Protein AF-A0A1Q3VA95-F1 (afdb_monomer)

Foldseek 3Di:
DDDPPDDDPVRVVVVVVVVCQDDPHPPNDPVSNVVVVVVVCCCVPVVVVVVVVVVVVVVVVVVVVVVVVVVLVVCLVPDALVNLLPDQQPPVQDPDPPHADPVLVVVLSVLLNVLSVQLVVCDQAHDLVSNLVSLLVSQVVVQVSCVVSPNSCDDVNVVSSLSSSCSSCSNNVNNVCSVVSVVRHPD

Radius of gyration: 22.54 Å; Cα contacts (8 Å, |Δi|>4): 112; chains: 1; bounding box: 70×35×50 Å

Structure (mmCIF, N/CA/C/O backbone):
data_AF-A0A1Q3VA95-F1
#
_entry.id   AF-A0A1Q3VA95-F1
#
loop_
_atom_site.group_PDB
_atom_site.id
_atom_site.type_symbol
_atom_site.label_atom_id
_atom_site.label_alt_id
_atom_site.label_comp_id
_atom_site.label_asym_id
_atom_site.label_entity_id
_atom_site.label_seq_id
_atom_site.pdbx_PDB_ins_code
_atom_site.Cartn_x
_atom_site.Cartn_y
_atom_site.Cartn_z
_atom_site.occupancy
_atom_site.B_iso_or_equiv
_atom_site.auth_seq_id
_atom_site.auth_comp_id
_atom_site.auth_asym_id
_atom_site.auth_atom_id
_atom_site.pdbx_PDB_model_num
ATOM 1 N N . MET A 1 1 ? 53.873 -7.336 -3.903 1.00 36.41 1 MET A N 1
ATOM 2 C CA . MET A 1 1 ? 52.718 -8.252 -3.976 1.00 36.41 1 MET A CA 1
ATOM 3 C C . MET A 1 1 ? 51.486 -7.363 -3.889 1.00 36.41 1 MET A C 1
ATOM 5 O O . MET A 1 1 ? 51.193 -6.871 -2.811 1.00 36.41 1 MET A O 1
ATOM 9 N N . ILE A 1 2 ? 50.915 -6.982 -5.035 1.00 41.00 2 ILE A N 1
ATOM 10 C CA . ILE A 1 2 ? 49.778 -6.051 -5.094 1.00 41.00 2 ILE A CA 1
ATOM 11 C C . ILE A 1 2 ? 48.540 -6.874 -4.740 1.00 41.00 2 ILE A C 1
ATOM 13 O O . ILE A 1 2 ? 48.227 -7.827 -5.450 1.00 41.00 2 ILE A O 1
ATOM 17 N N . GLY A 1 3 ? 47.918 -6.574 -3.599 1.00 41.50 3 GLY A N 1
ATOM 18 C CA . GLY A 1 3 ? 46.671 -7.208 -3.188 1.00 41.50 3 GLY A CA 1
ATOM 19 C C . GLY A 1 3 ? 45.583 -6.836 -4.184 1.00 41.50 3 GLY A C 1
ATOM 20 O O . GLY A 1 3 ? 45.271 -5.660 -4.340 1.00 41.50 3 GLY A O 1
ATOM 21 N N . VAL A 1 4 ? 45.065 -7.829 -4.899 1.00 47.84 4 VAL A N 1
ATOM 22 C CA . VAL A 1 4 ? 43.852 -7.667 -5.696 1.00 47.84 4 VAL A CA 1
ATOM 23 C C . VAL A 1 4 ? 42.712 -7.616 -4.688 1.00 47.84 4 VAL A C 1
ATOM 25 O O . VAL A 1 4 ? 42.423 -8.626 -4.045 1.00 47.84 4 VAL A O 1
ATOM 28 N N . ASP A 1 5 ? 42.150 -6.426 -4.491 1.00 55.00 5 ASP A N 1
ATOM 29 C CA . ASP A 1 5 ? 40.974 -6.228 -3.649 1.00 55.00 5 ASP A CA 1
ATOM 30 C C . ASP A 1 5 ? 39.859 -7.126 -4.195 1.00 55.00 5 ASP A C 1
ATOM 32 O O . ASP A 1 5 ? 39.536 -7.073 -5.386 1.00 55.00 5 ASP A O 1
ATOM 36 N N . GLN A 1 6 ? 39.351 -8.042 -3.370 1.00 54.31 6 GLN A N 1
ATOM 37 C CA . GLN A 1 6 ? 38.288 -8.929 -3.824 1.00 54.31 6 GLN A CA 1
ATOM 38 C C . GLN A 1 6 ? 36.976 -8.142 -3.864 1.00 54.31 6 GLN A C 1
ATOM 40 O O . GLN A 1 6 ? 36.628 -7.520 -2.859 1.00 54.31 6 GLN A O 1
ATOM 45 N N . PRO A 1 7 ? 36.238 -8.180 -4.988 1.00 59.84 7 PRO A N 1
ATOM 46 C CA . PRO A 1 7 ? 34.978 -7.467 -5.104 1.00 59.84 7 PRO A CA 1
ATOM 47 C C . PRO A 1 7 ? 33.998 -7.964 -4.045 1.00 59.84 7 PRO A C 1
ATOM 49 O O . PRO A 1 7 ? 33.870 -9.164 -3.775 1.00 59.84 7 PRO A O 1
ATOM 52 N N . SER A 1 8 ? 33.303 -7.017 -3.431 1.00 71.81 8 SER A N 1
ATOM 53 C CA . SER A 1 8 ? 32.275 -7.280 -2.441 1.00 71.81 8 SER A CA 1
ATOM 54 C C . SER A 1 8 ? 31.127 -8.089 -3.048 1.00 71.81 8 SER A C 1
ATOM 56 O O . SER A 1 8 ? 30.862 -8.087 -4.252 1.00 71.81 8 SER A O 1
ATOM 58 N N . ARG A 1 9 ? 30.369 -8.767 -2.186 1.00 55.44 9 ARG A N 1
ATOM 59 C CA . ARG A 1 9 ? 29.199 -9.552 -2.602 1.00 55.44 9 ARG A CA 1
ATOM 60 C C . ARG A 1 9 ? 28.138 -8.704 -3.323 1.00 55.44 9 ARG A C 1
ATOM 62 O O . ARG A 1 9 ? 27.406 -9.233 -4.152 1.00 55.44 9 ARG A O 1
ATOM 69 N N . HIS A 1 10 ? 28.075 -7.407 -3.021 1.00 51.88 10 HIS A N 1
ATOM 70 C CA . HIS A 1 10 ? 27.207 -6.452 -3.708 1.00 51.88 10 HIS A CA 1
ATOM 71 C C . HIS A 1 10 ? 27.705 -6.159 -5.129 1.00 51.88 10 HIS A C 1
ATOM 73 O O . HIS A 1 10 ? 26.924 -6.234 -6.071 1.00 51.88 10 HIS A O 1
ATOM 79 N N . GLU A 1 11 ? 29.006 -5.912 -5.298 1.00 54.91 11 GLU A N 1
ATOM 80 C CA . GLU A 1 11 ? 29.623 -5.683 -6.613 1.00 54.91 11 GLU A CA 1
ATOM 81 C C . GLU A 1 11 ? 29.522 -6.916 -7.517 1.00 54.91 11 GLU A C 1
ATOM 83 O O . GLU A 1 11 ? 29.260 -6.783 -8.708 1.00 54.91 11 GLU A O 1
ATOM 88 N N . LEU A 1 12 ? 29.645 -8.123 -6.956 1.00 59.06 12 LEU A N 1
ATOM 89 C CA . LEU A 1 12 ? 29.415 -9.367 -7.695 1.00 59.06 12 LEU A CA 1
ATOM 90 C C . LEU A 1 12 ? 27.951 -9.520 -8.135 1.00 59.06 12 LEU A C 1
ATOM 92 O O . LEU A 1 12 ? 27.701 -9.910 -9.271 1.00 59.06 12 LEU A O 1
ATOM 96 N N . MET A 1 13 ? 26.988 -9.171 -7.275 1.00 58.91 13 MET A N 1
ATOM 97 C CA . MET A 1 13 ? 25.559 -9.219 -7.612 1.00 58.91 13 MET A CA 1
ATOM 98 C C . MET A 1 13 ? 25.189 -8.190 -8.691 1.00 58.91 13 MET A C 1
ATOM 100 O O . MET A 1 13 ? 24.407 -8.489 -9.593 1.00 58.91 13 MET A O 1
ATOM 104 N N . GLU A 1 14 ? 25.737 -6.975 -8.620 1.00 51.34 14 GLU A N 1
ATOM 105 C CA . GLU A 1 14 ? 25.535 -5.957 -9.656 1.00 51.34 14 GLU A CA 1
ATOM 106 C C . GLU A 1 14 ? 26.215 -6.338 -10.972 1.00 51.34 14 GLU A C 1
ATOM 108 O O . GLU A 1 14 ? 25.618 -6.173 -12.035 1.00 51.34 14 GLU A O 1
ATOM 113 N N . ALA A 1 15 ? 27.415 -6.921 -10.918 1.00 56.28 15 ALA A N 1
ATOM 114 C CA . ALA A 1 15 ? 28.089 -7.450 -12.097 1.00 56.28 15 ALA A CA 1
ATOM 115 C C . ALA A 1 15 ? 27.283 -8.578 -12.757 1.00 56.28 15 ALA A C 1
ATOM 117 O O . ALA A 1 15 ? 27.173 -8.601 -13.979 1.00 56.28 15 ALA A O 1
ATOM 118 N N . GLU A 1 16 ? 26.674 -9.473 -11.974 1.00 53.03 16 GLU A N 1
ATOM 119 C CA . GLU A 1 16 ? 25.834 -10.568 -12.474 1.00 53.03 16 GLU A CA 1
ATOM 120 C C . GLU A 1 16 ? 24.538 -10.049 -13.125 1.00 53.03 16 GLU A C 1
ATOM 122 O O . GLU A 1 16 ? 24.162 -10.501 -14.210 1.00 53.03 16 GLU A O 1
ATOM 127 N N . LYS A 1 17 ? 23.909 -9.019 -12.541 1.00 56.62 17 LYS A N 1
ATOM 128 C CA . LYS A 1 17 ? 22.776 -8.307 -13.159 1.00 56.62 17 LYS A CA 1
ATOM 129 C C . LYS A 1 17 ? 23.176 -7.610 -14.460 1.00 56.62 17 LYS A C 1
ATOM 131 O O . LYS A 1 17 ? 22.469 -7.730 -15.456 1.00 56.62 17 LYS A O 1
ATOM 136 N N . ASN A 1 18 ? 24.322 -6.934 -14.482 1.00 57.03 18 ASN A N 1
ATOM 137 C CA . ASN A 1 18 ? 24.837 -6.285 -15.688 1.00 57.03 18 ASN A CA 1
ATOM 138 C C . ASN A 1 18 ? 25.179 -7.316 -16.778 1.00 57.03 18 ASN A C 1
ATOM 140 O O . ASN A 1 18 ? 24.883 -7.091 -17.951 1.00 57.03 18 ASN A O 1
ATOM 144 N N . PHE A 1 19 ? 25.706 -8.486 -16.400 1.00 56.53 19 PHE A N 1
ATOM 145 C CA . PHE A 1 19 ? 25.999 -9.587 -17.323 1.00 56.53 19 PHE A CA 1
ATOM 146 C C . PHE A 1 19 ? 24.742 -10.213 -17.935 1.00 56.53 19 PHE A C 1
ATOM 148 O O . PHE A 1 19 ? 24.749 -10.561 -19.116 1.00 56.53 19 PHE A O 1
ATOM 155 N N . ALA A 1 20 ? 23.641 -10.310 -17.181 1.00 52.12 20 ALA A N 1
ATOM 156 C CA . ALA A 1 20 ? 22.360 -10.795 -17.703 1.00 52.12 20 ALA A CA 1
ATOM 157 C C . ALA A 1 20 ? 21.817 -9.924 -18.858 1.00 52.12 20 ALA A C 1
ATOM 159 O O . ALA A 1 20 ? 21.061 -10.414 -19.707 1.00 52.12 20 ALA A O 1
ATOM 160 N N . HIS A 1 21 ? 22.257 -8.664 -18.935 1.00 51.69 21 HIS A N 1
ATOM 161 C CA . HIS A 1 21 ? 21.908 -7.691 -19.972 1.00 51.69 21 HIS A CA 1
ATOM 162 C C . HIS A 1 21 ? 23.062 -7.369 -20.940 1.00 51.69 21 HIS A C 1
ATOM 164 O O . HIS A 1 21 ? 22.905 -6.512 -21.812 1.00 51.69 21 HIS A O 1
ATOM 170 N N . ALA A 1 22 ? 24.200 -8.061 -20.824 1.00 51.88 22 ALA A N 1
ATOM 171 C CA . ALA A 1 22 ? 25.367 -7.840 -21.668 1.00 51.88 22 ALA A CA 1
ATOM 172 C C . ALA A 1 22 ? 25.161 -8.342 -23.107 1.00 51.88 22 ALA A C 1
ATOM 174 O O . ALA A 1 22 ? 24.343 -9.223 -23.398 1.00 51.88 22 ALA A O 1
ATOM 175 N N . VAL A 1 23 ? 25.957 -7.785 -24.021 1.00 42.50 23 VAL A N 1
ATOM 176 C CA . VAL A 1 23 ? 25.989 -8.166 -25.437 1.00 42.50 23 VAL A CA 1
ATOM 177 C C . VAL A 1 23 ? 26.285 -9.665 -25.565 1.00 42.50 23 VAL A C 1
ATOM 179 O O . VAL A 1 23 ? 27.342 -10.131 -25.150 1.00 42.50 23 VAL A O 1
ATOM 182 N N . GLY A 1 24 ? 25.345 -10.426 -26.135 1.00 46.78 24 GLY A N 1
ATOM 183 C CA . GLY A 1 24 ? 25.463 -11.881 -26.314 1.00 46.78 24 GLY A CA 1
ATOM 184 C C . GLY A 1 24 ? 24.729 -12.745 -25.277 1.00 46.78 24 GLY A C 1
ATOM 185 O O . GLY A 1 24 ? 24.721 -13.968 -25.416 1.00 46.78 24 GLY A O 1
ATOM 186 N N . SER A 1 25 ? 24.066 -12.151 -24.277 1.00 47.81 25 SER A N 1
ATOM 187 C CA . SER A 1 25 ? 23.136 -12.871 -23.392 1.00 47.81 25 SER A CA 1
ATOM 188 C C . SER A 1 25 ? 21.864 -13.298 -24.144 1.00 47.81 25 SER A C 1
ATOM 190 O O . SER A 1 25 ? 21.308 -12.541 -24.940 1.00 47.81 25 SER A O 1
ATOM 192 N N . ARG A 1 26 ? 21.356 -14.507 -23.854 1.00 44.75 26 ARG A N 1
ATOM 193 C CA . ARG A 1 26 ? 20.114 -15.059 -24.441 1.00 44.75 26 ARG A CA 1
ATOM 194 C C . ARG A 1 26 ? 18.852 -14.246 -24.107 1.00 44.75 26 ARG A C 1
ATOM 196 O O . ARG A 1 26 ? 17.830 -14.458 -24.750 1.00 44.75 26 ARG A O 1
ATOM 203 N N . THR A 1 27 ? 18.918 -13.333 -23.136 1.00 48.50 27 THR A N 1
ATOM 204 C CA . THR A 1 27 ? 17.807 -12.463 -22.705 1.00 48.50 27 THR A CA 1
ATOM 205 C C . THR A 1 27 ? 18.046 -10.978 -22.988 1.00 48.50 27 THR A C 1
ATOM 207 O O . THR A 1 27 ? 17.213 -10.143 -22.633 1.00 48.50 27 THR A O 1
ATOM 210 N N . ALA A 1 28 ? 19.162 -10.614 -23.626 1.00 49.75 28 ALA A N 1
ATOM 211 C CA . ALA A 1 28 ? 19.452 -9.226 -23.952 1.00 49.75 28 ALA A CA 1
ATOM 212 C C . ALA A 1 28 ? 18.605 -8.772 -25.153 1.00 49.75 28 ALA A C 1
ATOM 214 O O . ALA A 1 28 ? 18.897 -9.078 -26.308 1.00 49.75 28 ALA A O 1
ATOM 215 N N . SER A 1 29 ? 17.531 -8.029 -24.883 1.00 53.34 29 SER A N 1
ATOM 216 C CA . SER A 1 29 ? 16.816 -7.295 -25.931 1.00 53.34 29 SER A CA 1
ATOM 217 C C . SER A 1 29 ? 17.744 -6.225 -26.524 1.00 53.34 29 SER A C 1
ATOM 219 O O . SER A 1 29 ? 18.506 -5.576 -25.802 1.00 53.34 29 SER A O 1
ATOM 221 N N . THR A 1 30 ? 17.674 -6.012 -27.842 1.00 53.88 30 THR A N 1
ATOM 222 C CA . THR A 1 30 ? 18.479 -5.014 -28.578 1.00 53.88 30 THR A CA 1
ATOM 223 C C . THR A 1 30 ? 18.390 -3.609 -27.977 1.00 53.88 30 THR A C 1
ATOM 225 O O . THR A 1 30 ? 19.338 -2.833 -28.077 1.00 53.88 30 THR A O 1
ATOM 228 N N . ARG A 1 31 ? 17.285 -3.298 -27.289 1.00 48.47 31 ARG A N 1
ATOM 229 C CA . ARG A 1 31 ? 17.082 -2.042 -26.558 1.00 48.47 31 ARG A CA 1
ATOM 230 C C . ARG A 1 31 ? 18.051 -1.871 -25.381 1.00 48.47 31 ARG A C 1
ATOM 232 O O . ARG A 1 31 ? 18.531 -0.766 -25.165 1.00 48.47 31 ARG A O 1
ATOM 239 N N . PHE A 1 32 ? 18.349 -2.938 -24.640 1.00 53.25 32 PHE A N 1
ATOM 240 C CA . PHE A 1 32 ? 19.235 -2.890 -23.467 1.00 53.25 32 PHE A CA 1
ATOM 241 C C . PHE A 1 32 ? 20.717 -2.914 -23.852 1.00 53.25 32 PHE A C 1
ATOM 243 O O . PHE A 1 32 ? 21.517 -2.219 -23.232 1.00 53.25 32 PHE A O 1
ATOM 250 N N . ILE A 1 33 ? 21.061 -3.631 -24.927 1.00 58.28 33 ILE A N 1
ATOM 251 C CA . ILE A 1 33 ? 22.410 -3.627 -25.516 1.00 58.28 33 ILE A CA 1
ATOM 252 C C . ILE A 1 33 ? 22.821 -2.210 -25.932 1.00 58.28 33 ILE A C 1
ATOM 254 O O . ILE A 1 33 ? 23.953 -1.797 -25.694 1.00 58.28 33 ILE A O 1
ATOM 258 N N . ASN A 1 34 ? 21.885 -1.453 -26.511 1.00 62.84 34 ASN A N 1
ATOM 259 C CA . ASN A 1 34 ? 22.133 -0.077 -26.929 1.00 62.84 34 ASN A CA 1
ATOM 260 C C . ASN A 1 34 ? 22.408 0.844 -25.725 1.00 62.84 34 ASN A C 1
ATOM 262 O O . ASN A 1 34 ? 23.386 1.579 -25.731 1.00 62.84 34 ASN A O 1
ATOM 266 N N . TYR A 1 35 ? 21.626 0.720 -24.646 1.00 63.72 35 TYR A N 1
ATOM 267 C CA . TYR A 1 35 ? 21.818 1.515 -23.426 1.00 63.72 35 TYR A CA 1
ATOM 268 C C . TYR A 1 35 ? 23.163 1.265 -22.731 1.00 63.72 35 TYR A C 1
ATOM 270 O O . TYR A 1 35 ? 23.794 2.213 -22.269 1.00 63.72 35 TYR A O 1
ATOM 278 N N . ALA A 1 36 ? 23.606 0.008 -22.645 1.00 70.06 36 ALA A N 1
ATOM 279 C CA . ALA A 1 36 ? 24.890 -0.325 -22.028 1.00 70.06 36 ALA A CA 1
ATOM 280 C C . ALA A 1 36 ? 26.071 0.187 -22.870 1.00 70.06 36 ALA A C 1
ATOM 282 O O . ALA A 1 36 ? 26.975 0.822 -22.334 1.00 70.06 36 ALA A O 1
ATOM 283 N N . ALA A 1 37 ? 26.025 -0.015 -24.192 1.00 73.38 37 ALA A N 1
ATOM 284 C CA . ALA A 1 37 ? 27.056 0.469 -25.110 1.00 73.38 37 ALA A CA 1
ATOM 285 C C . ALA A 1 37 ? 27.123 2.006 -25.157 1.00 73.38 37 ALA A C 1
ATOM 287 O O . ALA A 1 37 ? 28.212 2.581 -25.166 1.00 73.38 37 ALA A O 1
ATOM 288 N N . GLU A 1 38 ? 25.971 2.682 -25.144 1.00 74.44 38 GLU A N 1
ATOM 289 C CA . GLU A 1 38 ? 25.897 4.139 -25.029 1.00 74.44 38 GLU A CA 1
ATOM 290 C C . GLU A 1 38 ? 26.465 4.610 -23.684 1.00 74.44 38 GLU A C 1
ATOM 292 O O . GLU A 1 38 ? 27.273 5.535 -23.656 1.00 74.44 38 GLU A O 1
ATOM 297 N N . GLY A 1 39 ? 26.117 3.945 -22.579 1.00 78.31 39 GLY A N 1
ATOM 298 C CA . GLY A 1 39 ? 26.652 4.246 -21.251 1.00 78.31 39 GLY A CA 1
ATOM 299 C C . GLY A 1 39 ? 28.177 4.126 -21.179 1.00 78.31 39 GLY A C 1
ATOM 300 O O . GLY A 1 39 ? 28.837 5.044 -20.697 1.00 78.31 39 GLY A O 1
ATOM 301 N N . GLU A 1 40 ? 28.753 3.043 -21.708 1.00 81.06 40 GLU A N 1
ATOM 302 C CA . GLU A 1 40 ? 30.209 2.850 -21.779 1.00 81.06 40 GLU A CA 1
ATOM 303 C C . GLU A 1 40 ? 30.887 3.902 -22.662 1.00 81.06 40 GLU A C 1
ATOM 305 O O . GLU A 1 40 ? 31.920 4.465 -22.286 1.00 81.06 40 GLU A O 1
ATOM 310 N N . TRP 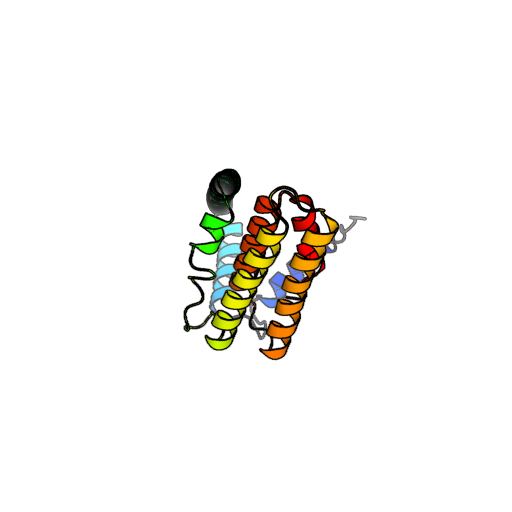A 1 41 ? 30.292 4.219 -23.816 1.00 87.56 41 TRP A N 1
ATOM 311 C CA . TRP A 1 41 ? 30.816 5.257 -24.698 1.00 87.56 41 TRP A CA 1
ATOM 312 C C . TRP A 1 41 ? 30.797 6.626 -24.015 1.00 87.56 41 TRP A C 1
ATOM 314 O O . TRP A 1 41 ? 31.812 7.326 -24.026 1.00 87.56 41 TRP A O 1
ATOM 324 N N . ARG A 1 42 ? 29.685 6.997 -23.370 1.00 82.75 42 ARG A N 1
ATOM 325 C CA . ARG A 1 42 ? 29.562 8.262 -22.635 1.00 82.75 42 ARG A CA 1
ATOM 326 C C . ARG A 1 42 ? 30.506 8.311 -21.441 1.00 82.75 42 ARG A C 1
ATOM 328 O O . ARG A 1 42 ? 31.119 9.343 -21.207 1.00 82.75 42 ARG A O 1
ATOM 335 N N . TRP A 1 43 ? 30.714 7.201 -20.741 1.00 84.19 43 TRP A N 1
ATOM 336 C CA . TRP A 1 43 ? 31.696 7.126 -19.660 1.00 84.19 43 TRP A CA 1
ATOM 337 C C . TRP A 1 43 ? 33.130 7.374 -20.144 1.00 84.19 43 TRP A C 1
ATOM 339 O O . TRP A 1 43 ? 33.907 8.041 -19.463 1.00 84.19 43 TRP A O 1
ATOM 349 N N . ALA A 1 44 ? 33.488 6.862 -21.323 1.00 86.25 44 ALA A N 1
ATOM 350 C CA . ALA A 1 44 ? 34.822 7.036 -21.891 1.00 86.25 44 ALA A CA 1
ATOM 351 C C . ALA A 1 44 ? 35.038 8.405 -22.565 1.00 86.25 44 ALA A C 1
ATOM 353 O O . ALA A 1 44 ? 36.168 8.891 -22.586 1.00 86.25 44 ALA A O 1
ATOM 354 N N . ASN A 1 45 ? 33.986 9.023 -23.117 1.00 85.06 45 ASN 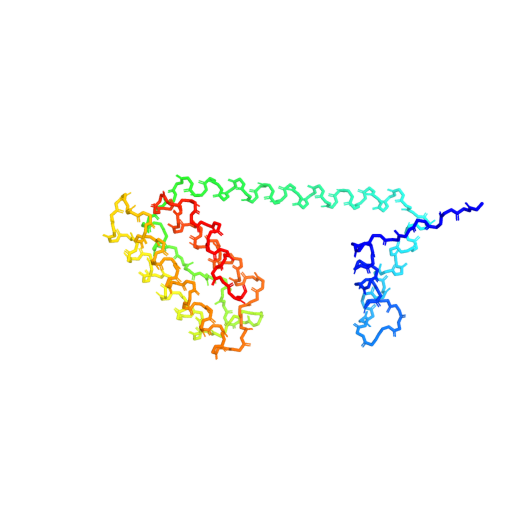A N 1
ATOM 355 C CA . ASN A 1 45 ? 34.110 10.192 -24.002 1.00 85.06 45 ASN A CA 1
ATOM 356 C C . ASN A 1 45 ? 33.444 11.471 -23.469 1.00 85.06 45 ASN A C 1
ATOM 358 O O . ASN A 1 45 ? 33.816 12.560 -23.896 1.00 85.06 45 ASN A O 1
ATOM 362 N N . ASP A 1 46 ? 32.479 11.360 -22.555 1.00 90.19 46 ASP A N 1
ATOM 363 C CA . ASP A 1 46 ? 31.637 12.471 -22.084 1.00 90.19 46 ASP A CA 1
ATOM 364 C C . ASP A 1 46 ? 31.243 12.315 -20.600 1.00 90.19 46 ASP A C 1
ATOM 366 O O . ASP A 1 46 ? 30.105 12.533 -20.175 1.00 90.19 46 ASP A O 1
ATOM 370 N N . ARG A 1 47 ? 32.208 11.866 -19.789 1.00 84.38 47 ARG A N 1
ATOM 371 C CA . ARG A 1 47 ? 31.966 11.438 -18.407 1.00 84.38 47 ARG A CA 1
ATOM 372 C C . ARG A 1 47 ? 31.306 12.515 -17.552 1.00 84.38 47 ARG A C 1
ATOM 374 O O . ARG A 1 47 ? 30.352 12.225 -16.841 1.00 84.38 47 ARG A O 1
ATOM 381 N N . THR A 1 48 ? 31.809 13.745 -17.616 1.00 89.06 48 THR A N 1
ATOM 382 C CA . THR A 1 48 ? 31.323 14.841 -16.769 1.00 89.06 48 THR A CA 1
ATOM 383 C C . THR A 1 48 ? 29.879 15.212 -17.098 1.00 89.06 48 THR A C 1
ATOM 385 O O . THR A 1 48 ? 29.075 15.356 -16.180 1.00 89.06 48 THR A O 1
ATOM 388 N N . ALA A 1 49 ? 29.514 15.311 -18.382 1.00 87.50 49 ALA A N 1
ATOM 389 C CA . ALA A 1 49 ? 28.133 15.614 -18.753 1.00 87.50 49 ALA A CA 1
ATOM 390 C C . ALA A 1 49 ? 27.191 14.452 -18.403 1.00 87.50 49 ALA A C 1
ATOM 392 O O . ALA A 1 49 ? 26.091 14.685 -17.906 1.00 87.50 49 ALA A O 1
ATOM 393 N N . PHE A 1 50 ? 27.639 13.203 -18.576 1.00 82.38 50 PHE A N 1
ATOM 394 C CA . PHE A 1 50 ? 26.876 12.025 -18.164 1.00 82.38 50 PHE A CA 1
ATOM 395 C C . PHE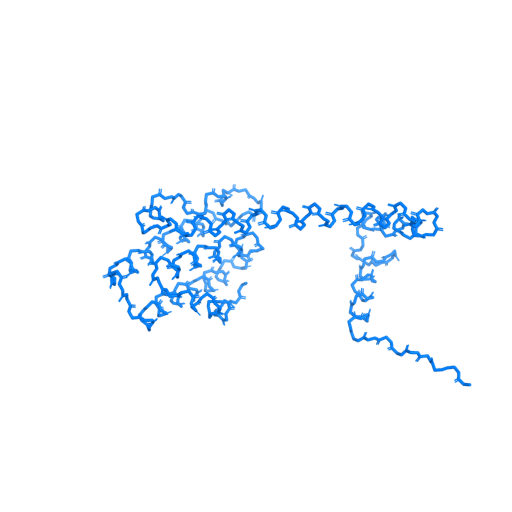 A 1 50 ? 26.636 11.978 -16.643 1.00 82.38 50 PHE A C 1
ATOM 397 O O . PHE A 1 50 ? 25.510 11.746 -16.200 1.00 82.38 50 PHE A O 1
ATOM 404 N N . GLU A 1 51 ? 27.661 12.249 -15.830 1.00 87.00 51 GLU A N 1
ATOM 405 C CA . GLU A 1 51 ? 27.545 12.324 -14.367 1.00 87.00 51 GLU A CA 1
ATOM 406 C C . GLU A 1 51 ? 26.597 13.456 -13.926 1.00 87.00 51 GLU A C 1
ATOM 408 O O . GLU A 1 51 ? 25.760 13.256 -13.040 1.00 87.00 51 GLU A O 1
ATOM 413 N N . ASP A 1 52 ? 26.677 14.625 -14.566 1.00 88.75 52 ASP A N 1
ATOM 414 C CA . ASP A 1 52 ? 25.805 15.767 -14.282 1.00 88.75 52 ASP A CA 1
ATOM 415 C C . ASP A 1 52 ? 24.339 15.493 -14.655 1.00 88.75 52 ASP A C 1
ATOM 417 O O . ASP A 1 52 ? 23.436 15.830 -13.884 1.00 88.75 52 ASP A O 1
ATOM 421 N N . GLU A 1 53 ? 24.080 14.844 -15.791 1.00 85.62 53 GLU A N 1
ATOM 422 C CA . GLU A 1 53 ? 22.735 14.415 -16.191 1.00 85.62 53 GLU A CA 1
ATOM 423 C C . GLU A 1 53 ? 22.143 13.393 -15.215 1.00 85.62 53 GLU A C 1
ATOM 425 O O . GLU A 1 53 ? 20.991 13.533 -14.794 1.00 85.62 53 GLU A O 1
ATOM 430 N N . MET A 1 54 ? 22.926 12.388 -14.812 1.00 85.31 54 MET A N 1
ATOM 431 C CA . MET A 1 54 ? 22.491 11.381 -13.842 1.00 85.31 54 MET A CA 1
ATOM 432 C C . MET A 1 54 ? 22.208 12.006 -12.473 1.00 85.31 54 MET A C 1
ATOM 434 O O . MET A 1 54 ? 21.208 11.661 -11.838 1.00 85.31 54 MET A O 1
ATOM 438 N N . ARG A 1 55 ? 23.030 12.974 -12.041 1.00 87.75 55 ARG A N 1
ATOM 439 C CA . ARG A 1 55 ? 22.785 13.754 -10.821 1.00 87.75 55 ARG A CA 1
ATOM 440 C C . ARG A 1 55 ? 21.475 14.535 -10.919 1.00 87.75 55 ARG A C 1
ATOM 442 O O . ARG A 1 55 ? 20.635 14.399 -10.036 1.00 87.75 55 ARG A O 1
ATOM 449 N N . GLN A 1 56 ? 21.259 15.281 -12.002 1.00 88.94 56 GLN A N 1
ATOM 450 C CA . GLN A 1 56 ? 20.021 16.044 -12.206 1.00 88.94 56 GLN A CA 1
ATOM 451 C C . GLN A 1 56 ? 18.782 15.145 -12.272 1.00 88.94 56 GLN A C 1
ATOM 453 O O . GLN A 1 56 ? 17.725 15.505 -11.752 1.00 88.94 56 GLN A O 1
ATOM 458 N N . LYS A 1 57 ? 18.885 13.979 -12.919 1.00 86.25 57 LYS A N 1
ATOM 459 C CA . LYS A 1 57 ? 17.802 12.993 -12.970 1.00 86.25 57 LYS A CA 1
ATOM 460 C C . LYS A 1 57 ? 17.461 12.495 -11.567 1.00 86.25 57 LYS A C 1
ATOM 462 O O . LYS A 1 57 ? 16.297 12.551 -11.181 1.00 86.25 57 LYS A O 1
ATOM 467 N N . LYS A 1 58 ? 18.474 12.103 -10.790 1.00 85.62 58 LYS A N 1
ATOM 468 C CA . LYS A 1 58 ? 18.301 11.653 -9.407 1.00 85.62 58 LYS A CA 1
ATOM 469 C C . LYS A 1 58 ? 17.701 12.743 -8.518 1.00 85.62 58 LYS A C 1
ATOM 471 O O . LYS A 1 58 ? 16.759 12.473 -7.788 1.00 85.62 58 LYS A O 1
ATOM 476 N N . GLU A 1 59 ? 18.178 13.983 -8.620 1.00 90.88 59 GLU A N 1
ATOM 477 C CA . GLU A 1 59 ? 17.629 15.125 -7.873 1.00 90.88 59 GLU A CA 1
ATOM 478 C C . GLU A 1 59 ? 16.151 15.376 -8.205 1.00 90.88 59 GLU A C 1
ATOM 480 O O . GLU A 1 59 ? 15.350 15.634 -7.305 1.00 90.88 59 GLU A O 1
ATOM 485 N N . LYS A 1 60 ? 15.764 15.264 -9.484 1.00 88.44 60 LYS A N 1
ATOM 486 C CA . LYS A 1 60 ? 14.360 15.367 -9.909 1.00 88.44 60 LYS A CA 1
ATOM 487 C C . LYS A 1 60 ? 13.513 14.225 -9.348 1.00 88.44 60 LYS A C 1
ATOM 489 O O . LYS A 1 60 ? 12.435 14.488 -8.823 1.00 88.44 60 LYS A O 1
ATOM 494 N N . GLU A 1 61 ? 13.986 12.984 -9.439 1.00 82.44 61 GLU A N 1
ATOM 495 C CA . GLU A 1 61 ? 13.296 11.805 -8.897 1.00 82.44 61 GLU A CA 1
ATOM 496 C C . GLU A 1 61 ? 13.133 11.902 -7.372 1.00 82.44 61 GLU A C 1
ATOM 498 O O . GLU A 1 61 ? 12.033 11.709 -6.851 1.00 82.44 61 GLU A O 1
ATOM 503 N N . ASP A 1 62 ? 14.188 12.303 -6.658 1.00 83.12 62 ASP A N 1
ATOM 504 C CA . ASP A 1 62 ? 14.168 12.514 -5.211 1.00 83.12 62 ASP A CA 1
ATOM 505 C C . ASP A 1 62 ? 13.204 13.645 -4.816 1.00 83.12 62 ASP A C 1
ATOM 507 O O . ASP A 1 62 ? 12.456 13.508 -3.843 1.00 83.12 62 ASP A O 1
ATOM 511 N N . ALA A 1 63 ? 13.166 14.744 -5.579 1.00 87.00 63 ALA A N 1
ATOM 512 C CA . ALA A 1 63 ? 12.226 15.841 -5.354 1.00 87.00 63 ALA A CA 1
ATOM 513 C C . ALA A 1 63 ? 10.768 15.410 -5.582 1.00 87.00 63 ALA A C 1
ATOM 515 O O . ALA A 1 63 ? 9.897 15.742 -4.774 1.00 87.00 63 ALA A O 1
ATOM 516 N N . VAL A 1 64 ? 10.497 14.638 -6.642 1.00 84.94 64 VAL A N 1
ATOM 517 C CA . VAL A 1 64 ? 9.166 14.073 -6.922 1.00 84.94 64 VAL A CA 1
ATOM 518 C C . VAL A 1 64 ? 8.735 13.132 -5.800 1.00 84.94 64 VAL A C 1
ATOM 520 O O . VAL A 1 64 ? 7.614 13.264 -5.300 1.00 84.94 64 VAL A O 1
ATOM 523 N N . ARG A 1 65 ? 9.626 12.237 -5.353 1.00 77.88 65 ARG A N 1
ATOM 524 C CA . ARG A 1 65 ? 9.361 11.319 -4.239 1.00 77.88 65 ARG A CA 1
ATOM 525 C C . ARG A 1 65 ? 9.057 12.082 -2.954 1.00 77.88 65 ARG A C 1
ATOM 527 O O . ARG A 1 65 ? 8.022 11.846 -2.339 1.00 77.88 65 ARG A O 1
ATOM 534 N N . LYS A 1 66 ? 9.889 13.058 -2.585 1.00 81.31 66 LYS A N 1
ATOM 535 C CA . LYS A 1 66 ? 9.676 13.868 -1.377 1.00 81.31 66 LYS A CA 1
ATOM 536 C C . LYS A 1 66 ? 8.353 14.640 -1.430 1.00 81.31 66 LYS A C 1
ATOM 538 O O . LYS A 1 66 ? 7.609 14.658 -0.452 1.00 81.31 66 LYS A O 1
ATOM 543 N N . ALA A 1 67 ? 8.014 15.226 -2.578 1.00 83.00 67 ALA A N 1
ATOM 544 C CA . ALA A 1 67 ? 6.733 15.905 -2.765 1.00 83.00 67 ALA A CA 1
ATOM 545 C C . ALA A 1 67 ? 5.537 14.934 -2.693 1.00 83.00 67 ALA A C 1
ATOM 547 O O . ALA A 1 67 ? 4.459 15.306 -2.225 1.00 83.00 67 ALA A O 1
ATOM 548 N N . ALA A 1 68 ? 5.690 13.689 -3.155 1.00 78.69 68 ALA A N 1
ATOM 549 C CA . ALA A 1 68 ? 4.680 12.646 -2.987 1.00 78.69 68 ALA A CA 1
ATOM 550 C C . ALA A 1 68 ? 4.504 12.265 -1.507 1.00 78.69 68 ALA A C 1
ATOM 552 O O . ALA A 1 68 ? 3.378 12.287 -1.014 1.00 78.69 68 ALA A O 1
ATOM 553 N N . GLU A 1 69 ? 5.598 12.036 -0.776 1.00 79.00 69 GLU A N 1
ATOM 554 C CA . GLU A 1 69 ? 5.573 11.741 0.663 1.00 79.00 69 GLU A CA 1
ATOM 555 C C . GLU A 1 69 ? 4.917 12.863 1.482 1.00 79.00 69 GLU A C 1
ATOM 557 O O . GLU A 1 69 ? 4.122 12.601 2.384 1.00 79.00 69 GLU A O 1
ATOM 562 N N . GLU A 1 70 ? 5.221 14.129 1.182 1.00 82.69 70 GLU A N 1
ATOM 563 C CA . GLU A 1 70 ? 4.621 15.279 1.867 1.00 82.69 70 GLU A CA 1
ATOM 564 C C . GLU A 1 70 ? 3.115 15.381 1.597 1.00 82.69 70 GLU A C 1
ATOM 566 O O . GLU A 1 70 ? 2.325 15.566 2.529 1.00 82.69 70 GLU A O 1
ATOM 571 N N . ARG A 1 71 ? 2.691 15.210 0.336 1.00 79.94 71 ARG A N 1
ATOM 572 C CA . ARG A 1 71 ? 1.264 15.152 -0.025 1.00 79.94 71 ARG A CA 1
ATOM 573 C C . ARG A 1 71 ? 0.554 14.017 0.706 1.00 79.94 71 ARG A C 1
ATOM 575 O O . ARG A 1 71 ? -0.539 14.226 1.230 1.00 79.94 71 ARG A O 1
ATOM 582 N N . TYR A 1 72 ? 1.196 12.861 0.799 1.00 81.94 72 TYR A N 1
ATOM 583 C CA . TYR A 1 72 ? 0.651 11.691 1.468 1.00 81.94 72 TYR A CA 1
ATOM 584 C C . TYR A 1 72 ? 0.530 11.886 2.987 1.00 81.94 72 TYR A C 1
ATOM 586 O O . TYR A 1 72 ? -0.541 11.681 3.554 1.00 81.94 72 TYR A O 1
ATOM 594 N N . LYS A 1 73 ? 1.555 12.434 3.655 1.00 84.88 73 LYS A N 1
ATOM 595 C CA . LYS A 1 73 ? 1.478 12.811 5.082 1.00 84.88 73 LYS A CA 1
ATOM 596 C C . LYS A 1 73 ? 0.357 13.816 5.352 1.00 84.88 73 LYS A C 1
ATOM 598 O O . 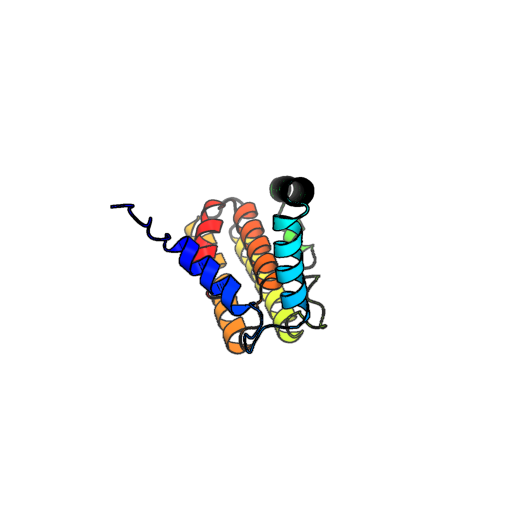LYS A 1 73 ? -0.377 13.682 6.335 1.00 84.88 73 LYS A O 1
ATOM 603 N N . ASN A 1 74 ? 0.201 14.806 4.472 1.00 86.19 74 ASN A N 1
ATOM 604 C CA . ASN A 1 74 ? -0.876 15.788 4.567 1.00 86.19 74 ASN A CA 1
ATOM 605 C C . ASN A 1 74 ? -2.256 15.136 4.412 1.00 86.19 74 ASN A C 1
ATOM 607 O O . ASN A 1 74 ? -3.164 15.466 5.180 1.00 86.19 74 ASN A O 1
ATOM 611 N N . ARG A 1 75 ? -2.408 14.193 3.475 1.00 88.50 75 ARG A N 1
ATOM 612 C CA . ARG A 1 75 ? -3.632 13.404 3.288 1.00 88.50 75 ARG A CA 1
ATOM 613 C C . ARG A 1 75 ? -3.959 12.596 4.540 1.00 88.50 75 ARG A C 1
ATOM 615 O O . ARG A 1 75 ? -5.028 12.800 5.111 1.00 88.50 75 ARG A O 1
ATOM 622 N N . LEU A 1 76 ? -3.013 11.792 5.029 1.00 86.88 76 LEU A N 1
ATOM 623 C CA . LEU A 1 76 ? -3.179 10.988 6.242 1.00 86.88 76 LEU A CA 1
ATOM 624 C C . LEU A 1 76 ? -3.649 11.843 7.426 1.00 86.88 76 LEU A C 1
ATOM 626 O O . LEU A 1 76 ? -4.583 11.467 8.127 1.00 86.88 76 LEU A O 1
ATOM 630 N N . SER A 1 77 ? -3.074 13.036 7.619 1.00 84.56 77 SER A N 1
ATOM 631 C CA . SER A 1 77 ? -3.421 13.916 8.747 1.00 84.56 77 SER A CA 1
ATOM 632 C C . SER A 1 77 ? -4.903 14.316 8.818 1.00 84.56 77 SER A C 1
ATOM 634 O O . SER A 1 77 ? -5.409 14.568 9.913 1.00 84.56 77 SER A O 1
ATOM 636 N N . LYS A 1 78 ? -5.595 14.355 7.673 1.00 87.75 78 LYS A N 1
ATOM 637 C CA . LYS A 1 78 ? -7.006 14.752 7.552 1.00 87.75 78 LYS A CA 1
ATOM 638 C C . LYS A 1 78 ? -7.942 13.567 7.328 1.00 87.75 78 LYS A C 1
ATOM 640 O O . LYS A 1 78 ? -9.150 13.780 7.309 1.00 87.75 78 LYS A O 1
ATOM 645 N N . LEU A 1 79 ? -7.391 12.366 7.152 1.00 91.50 79 LEU A N 1
ATOM 646 C CA . LEU A 1 79 ? -8.126 11.191 6.714 1.00 91.50 79 LEU A CA 1
ATOM 647 C C . LEU A 1 79 ? -9.079 10.678 7.801 1.00 91.50 79 LEU A C 1
ATOM 649 O O . LEU A 1 79 ? -8.738 10.600 8.986 1.00 91.50 79 LEU A O 1
ATOM 653 N N . THR A 1 80 ? -10.281 10.299 7.378 1.00 91.69 80 THR A N 1
ATOM 654 C CA . THR A 1 80 ? -11.348 9.754 8.227 1.00 91.69 80 THR A CA 1
ATOM 655 C C . THR A 1 80 ? -11.947 8.495 7.606 1.00 91.69 80 THR A C 1
ATOM 657 O O . THR A 1 80 ? -11.839 8.285 6.399 1.00 91.69 80 THR A O 1
ATOM 660 N N . TRP A 1 81 ? -12.645 7.683 8.410 1.00 91.12 81 TRP A N 1
ATOM 661 C CA . TRP A 1 81 ? -13.377 6.514 7.900 1.00 91.12 81 TRP A CA 1
ATOM 662 C C . TRP A 1 81 ? -14.397 6.888 6.823 1.00 91.12 81 TRP A C 1
ATOM 664 O O . TRP A 1 81 ? -14.526 6.183 5.831 1.00 91.12 81 TRP A O 1
ATOM 674 N N . GLN A 1 82 ? -15.086 8.021 6.989 1.00 90.06 82 GLN A N 1
ATOM 675 C CA . GLN A 1 82 ? -16.057 8.497 6.008 1.00 90.06 82 GLN A CA 1
ATOM 676 C C . GLN A 1 82 ? -15.396 8.809 4.660 1.00 90.06 82 GLN A C 1
ATOM 678 O O . GLN A 1 82 ? -15.951 8.453 3.627 1.00 90.06 82 GLN A O 1
ATOM 683 N N . GLN A 1 83 ? -14.212 9.431 4.669 1.00 91.00 83 GLN A N 1
ATOM 684 C CA . GLN A 1 83 ? -13.455 9.687 3.441 1.00 91.00 83 GLN A CA 1
ATOM 685 C C . GLN A 1 83 ? -13.000 8.380 2.785 1.00 91.00 83 GLN A C 1
ATOM 687 O O . GLN A 1 83 ? -13.310 8.173 1.616 1.00 91.00 83 GLN A O 1
ATOM 692 N N . LEU A 1 84 ? -12.383 7.469 3.550 1.00 90.19 84 LEU A N 1
ATOM 693 C CA . LEU A 1 84 ? -11.954 6.153 3.054 1.00 90.19 84 LEU A CA 1
ATOM 694 C C . LEU A 1 84 ? -13.090 5.351 2.408 1.00 90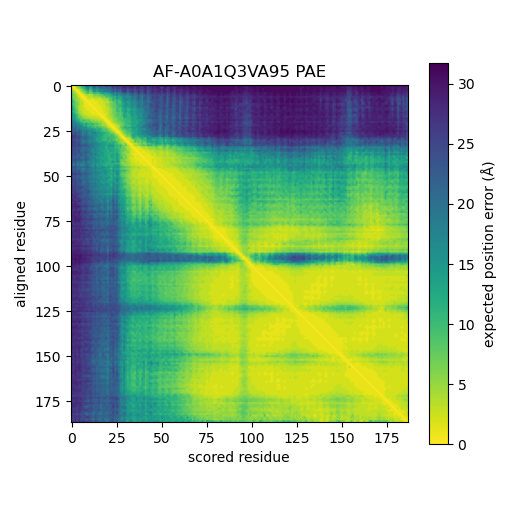.19 84 LEU A C 1
ATOM 696 O O . LEU A 1 84 ? -12.890 4.712 1.382 1.00 90.19 84 LEU A O 1
ATOM 700 N N . LEU A 1 85 ? -14.287 5.388 2.995 1.00 90.38 85 LEU A N 1
ATOM 701 C CA . LEU A 1 85 ? -15.458 4.681 2.468 1.00 90.38 85 LEU A CA 1
ATOM 702 C C . LEU A 1 85 ? -16.107 5.388 1.268 1.00 90.38 85 LEU A C 1
ATOM 704 O O . LEU A 1 85 ? -16.819 4.743 0.500 1.00 90.38 85 LEU A O 1
ATOM 708 N N . SER A 1 86 ? -15.898 6.699 1.116 1.00 90.81 86 SER A N 1
ATOM 709 C CA . SER A 1 86 ? -16.468 7.486 0.015 1.00 90.81 86 SER A CA 1
ATOM 710 C C . SER A 1 86 ? -15.632 7.450 -1.264 1.00 90.81 86 SER A C 1
ATOM 712 O O . SER A 1 86 ? -16.171 7.653 -2.350 1.00 90.81 86 SER A O 1
ATOM 714 N N . GLU A 1 87 ? -14.327 7.213 -1.141 1.00 89.94 87 GLU A N 1
ATOM 715 C CA . GLU A 1 87 ? -13.404 7.211 -2.271 1.00 89.94 87 GLU A CA 1
ATOM 716 C C . GLU A 1 87 ? -13.451 5.877 -3.043 1.00 89.94 87 GLU A C 1
ATOM 718 O O . GLU A 1 87 ? -13.701 4.810 -2.465 1.00 89.94 87 GLU A O 1
ATOM 723 N N . PRO A 1 88 ? -13.240 5.902 -4.372 1.00 86.94 88 PRO A N 1
ATOM 724 C CA . PRO A 1 88 ? -13.168 4.684 -5.164 1.00 86.94 88 PRO A CA 1
ATOM 725 C C . PRO A 1 88 ? -11.902 3.893 -4.812 1.00 86.94 88 PRO A C 1
ATOM 727 O O . PRO A 1 88 ? -10.778 4.318 -5.060 1.00 86.94 88 PRO A O 1
ATOM 730 N N . VAL A 1 89 ? -12.095 2.699 -4.253 1.00 89.50 89 VAL A N 1
ATOM 731 C CA . VAL A 1 89 ? -11.006 1.757 -3.975 1.00 89.50 89 VAL A CA 1
ATOM 732 C C . VAL A 1 89 ? -10.465 1.207 -5.297 1.00 89.50 89 VAL A C 1
ATOM 734 O O . VAL A 1 89 ? -11.241 0.725 -6.128 1.00 89.50 89 VAL A O 1
ATOM 737 N N . PHE A 1 90 ? -9.141 1.250 -5.472 1.00 89.75 90 PHE A N 1
ATOM 738 C CA . PHE A 1 90 ? -8.445 0.720 -6.650 1.00 89.75 90 PHE A CA 1
ATOM 739 C C . PHE A 1 90 ? -9.038 1.229 -7.976 1.00 89.75 90 PHE A C 1
ATOM 741 O O . PHE A 1 90 ? -9.340 0.454 -8.887 1.00 89.75 90 PHE A O 1
ATOM 748 N N . GLU A 1 91 ? -9.254 2.545 -8.076 1.00 86.06 91 GLU A N 1
ATOM 749 C CA . GLU A 1 91 ? -9.815 3.193 -9.274 1.00 86.06 91 GLU A CA 1
ATOM 750 C C . GLU A 1 91 ? -8.992 2.894 -10.536 1.00 86.06 91 GLU A C 1
ATOM 752 O O . GLU A 1 91 ? -9.541 2.752 -11.626 1.00 86.06 91 GLU A O 1
ATOM 757 N N . ARG A 1 92 ? -7.673 2.739 -10.377 1.00 83.88 92 ARG A N 1
ATOM 758 C CA . ARG A 1 92 ? -6.737 2.480 -11.476 1.00 83.88 92 ARG A CA 1
ATOM 759 C C . ARG A 1 92 ? -6.811 1.055 -12.026 1.00 83.88 92 ARG A C 1
ATOM 761 O O . ARG A 1 92 ? -6.402 0.855 -13.164 1.00 83.88 92 ARG A O 1
ATOM 768 N N . TRP A 1 93 ? -7.370 0.099 -11.275 1.00 87.31 93 TRP A N 1
ATOM 769 C CA . TRP A 1 93 ? -7.504 -1.304 -11.688 1.00 87.31 93 TRP A CA 1
ATOM 770 C C . TRP A 1 93 ? -8.662 -1.461 -12.686 1.00 87.31 93 TRP A C 1
ATOM 772 O O . TRP A 1 93 ? -9.712 -2.031 -12.379 1.00 87.31 93 TRP A O 1
ATOM 782 N N . SER A 1 94 ? -8.504 -0.859 -13.861 1.00 70.12 94 SER A N 1
ATOM 783 C CA . SER A 1 94 ? -9.407 -0.997 -15.003 1.00 70.12 94 SER A CA 1
ATOM 784 C C . SER A 1 94 ? -9.004 -2.232 -15.809 1.00 70.12 94 SER A C 1
ATOM 786 O O . SER A 1 94 ? -7.805 -2.479 -15.925 1.00 70.12 94 SER A O 1
ATOM 788 N N . PRO A 1 95 ? -9.943 -2.998 -16.397 1.00 62.47 95 PRO A N 1
ATOM 789 C CA . PRO A 1 95 ? -9.636 -4.209 -17.153 1.00 62.47 95 PRO A CA 1
ATOM 790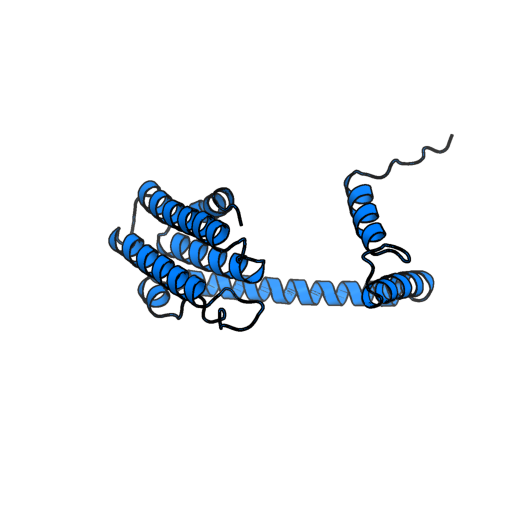 C C . PRO A 1 95 ? -8.938 -3.871 -18.478 1.00 62.47 95 PRO A C 1
ATOM 792 O O . PRO A 1 95 ? -9.524 -3.864 -19.558 1.00 62.47 95 PRO A O 1
ATOM 795 N N . SER A 1 96 ? -7.651 -3.580 -18.383 1.00 54.16 96 SER A N 1
ATOM 796 C CA . SER A 1 96 ? -6.685 -3.533 -19.463 1.00 54.16 96 SER A CA 1
ATOM 797 C C . SER A 1 96 ? -5.363 -3.978 -18.852 1.00 54.16 96 SER A C 1
ATOM 799 O O . SER A 1 96 ? -4.982 -3.418 -17.823 1.00 54.16 96 SER A O 1
ATOM 801 N N . PRO A 1 97 ? -4.643 -4.939 -19.460 1.00 55.28 97 PRO A N 1
ATOM 802 C CA . PRO A 1 97 ? -3.274 -5.234 -19.056 1.00 55.28 97 PRO A CA 1
ATOM 803 C C . PRO A 1 97 ? -2.498 -3.915 -18.899 1.00 55.28 97 PRO A C 1
ATOM 805 O O . PRO A 1 97 ? -2.613 -3.053 -19.784 1.00 55.28 97 PRO A O 1
ATOM 808 N N . PRO A 1 98 ? -1.786 -3.715 -17.777 1.00 62.69 98 PRO A N 1
ATOM 809 C CA . PRO A 1 98 ? -1.277 -4.738 -16.852 1.00 62.69 98 PRO A CA 1
ATOM 810 C C . PRO A 1 98 ? -2.165 -5.101 -15.639 1.00 62.69 98 PRO A C 1
ATOM 812 O O . PRO A 1 98 ? -1.738 -5.909 -14.830 1.00 62.69 98 PRO A O 1
ATOM 815 N N . PHE A 1 99 ? -3.380 -4.564 -15.496 1.00 74.25 99 PHE A N 1
ATOM 816 C CA . PHE A 1 99 ? -4.140 -4.702 -14.241 1.00 74.25 99 PHE A CA 1
ATOM 817 C C . PHE A 1 99 ? -4.843 -6.065 -14.047 1.00 74.25 99 PHE A C 1
ATOM 819 O O . PHE A 1 99 ? -5.155 -6.744 -15.037 1.00 74.25 99 PHE A O 1
ATOM 826 N N . PRO A 1 100 ? -5.174 -6.445 -12.788 1.00 81.19 100 PRO A N 1
ATOM 827 C CA . PRO A 1 100 ? -5.812 -7.717 -12.466 1.00 81.19 100 PRO A CA 1
ATOM 828 C C . PRO A 1 100 ? -7.147 -7.930 -13.188 1.00 81.19 100 PRO A C 1
ATOM 830 O O . PRO A 1 100 ? -7.850 -6.968 -13.515 1.00 81.19 100 PRO A O 1
ATOM 833 N N . PRO A 1 101 ? -7.577 -9.194 -13.367 1.00 86.69 101 PRO A N 1
ATOM 834 C CA . PRO A 1 101 ? -8.895 -9.499 -13.911 1.00 86.69 101 PRO A CA 1
ATOM 835 C C . PRO A 1 101 ? -10.013 -8.797 -13.128 1.00 86.69 101 PRO A C 1
ATOM 837 O O . PRO A 1 101 ? -9.997 -8.783 -11.898 1.00 86.69 101 PRO A O 1
ATOM 840 N N . GLU A 1 102 ? -11.049 -8.309 -13.819 1.00 88.56 102 GLU A N 1
ATOM 841 C CA . GLU A 1 102 ? -12.140 -7.535 -13.190 1.00 88.56 102 GLU A CA 1
ATOM 842 C C . GLU A 1 102 ? -12.790 -8.261 -12.000 1.00 88.56 102 GLU A C 1
ATOM 844 O O . GLU A 1 102 ? -13.155 -7.640 -11.007 1.00 88.56 102 GLU A O 1
ATOM 849 N N . LYS A 1 103 ? -12.892 -9.597 -12.057 1.00 89.69 103 LYS A N 1
ATOM 850 C CA . LYS A 1 103 ? -13.411 -10.403 -10.939 1.00 89.69 103 LYS A CA 1
ATOM 851 C C . LYS A 1 103 ? -12.554 -10.273 -9.678 1.00 89.69 103 LYS A C 1
ATOM 853 O O . LYS A 1 103 ? -13.106 -10.157 -8.588 1.00 89.69 103 LYS A O 1
ATOM 858 N N . PHE A 1 104 ? -11.230 -10.290 -9.832 1.00 91.94 104 PHE A N 1
ATOM 859 C CA . PHE A 1 104 ? -10.291 -10.107 -8.730 1.00 91.94 104 PHE A CA 1
ATOM 860 C C . PHE A 1 104 ? -10.385 -8.679 -8.189 1.00 91.94 104 PHE A C 1
ATOM 862 O O . PHE A 1 104 ? -10.565 -8.489 -6.990 1.00 91.94 104 PHE A O 1
ATOM 869 N N . ALA A 1 105 ? -10.361 -7.680 -9.077 1.00 92.25 105 ALA A N 1
ATOM 870 C CA . ALA A 1 105 ? -10.469 -6.275 -8.694 1.00 92.25 105 ALA A CA 1
ATOM 871 C C . ALA A 1 105 ? -11.776 -5.979 -7.936 1.00 92.25 105 ALA A C 1
ATOM 873 O O . ALA A 1 105 ? -11.759 -5.314 -6.901 1.00 92.25 105 ALA A O 1
ATOM 874 N N . ALA A 1 106 ? -12.910 -6.513 -8.395 1.00 92.12 106 ALA A N 1
ATOM 875 C CA . ALA A 1 106 ? -14.192 -6.381 -7.709 1.00 92.12 106 ALA A CA 1
ATOM 876 C C . ALA A 1 106 ? -14.173 -7.015 -6.307 1.00 92.12 106 ALA A C 1
ATOM 878 O O . ALA A 1 106 ? -14.579 -6.365 -5.341 1.00 92.12 106 ALA A O 1
ATOM 879 N N . ALA A 1 107 ? -13.647 -8.238 -6.179 1.00 94.75 107 ALA A N 1
ATOM 880 C CA . ALA A 1 107 ? -13.534 -8.922 -4.892 1.00 94.75 107 ALA A CA 1
ATOM 881 C C . ALA A 1 107 ? -12.582 -8.189 -3.928 1.00 94.75 107 ALA A C 1
ATOM 883 O O . ALA A 1 107 ? -12.882 -8.052 -2.743 1.00 94.75 107 ALA A O 1
ATOM 884 N N . ALA A 1 108 ? -11.472 -7.648 -4.436 1.00 95.00 108 ALA A N 1
ATOM 885 C CA . ALA A 1 108 ? -10.523 -6.859 -3.657 1.00 95.00 108 ALA A CA 1
ATOM 886 C C . ALA A 1 108 ? -11.168 -5.567 -3.132 1.00 95.00 108 ALA A C 1
ATOM 888 O O . ALA A 1 108 ? -11.062 -5.254 -1.945 1.00 95.00 108 ALA A O 1
ATOM 889 N N . ARG A 1 109 ? -11.915 -4.849 -3.981 1.00 94.88 109 ARG A N 1
ATOM 890 C CA . ARG A 1 109 ? -12.678 -3.654 -3.580 1.00 94.88 109 ARG A CA 1
ATOM 891 C C . ARG A 1 109 ? -13.695 -3.969 -2.486 1.00 94.88 109 ARG A C 1
ATOM 893 O O . ARG A 1 109 ? -13.818 -3.210 -1.526 1.00 94.88 109 ARG A O 1
ATOM 900 N N . GLU A 1 110 ? -14.421 -5.077 -2.618 1.00 95.44 110 GLU A N 1
ATOM 901 C CA . GLU A 1 110 ? -15.376 -5.530 -1.605 1.00 95.44 110 GLU A CA 1
ATOM 902 C C . GLU A 1 110 ? -14.677 -5.886 -0.290 1.00 95.44 110 GLU A C 1
ATOM 904 O O . GLU A 1 110 ? -15.103 -5.427 0.773 1.00 95.44 110 GLU A O 1
ATOM 909 N N . LYS A 1 111 ? -13.558 -6.620 -0.355 1.00 97.19 111 LYS A N 1
ATOM 910 C CA . LYS A 1 111 ? -12.789 -6.997 0.832 1.00 97.19 111 LYS A CA 1
ATOM 911 C C . LYS A 1 111 ? -12.314 -5.774 1.610 1.00 97.19 111 LYS A C 1
ATOM 913 O O . LYS A 1 111 ? -12.541 -5.705 2.816 1.00 97.19 111 LYS A O 1
ATOM 918 N N . ILE A 1 112 ? -11.714 -4.795 0.931 1.00 96.50 112 ILE A N 1
ATOM 919 C CA . ILE A 1 112 ? -11.271 -3.539 1.552 1.00 96.50 112 ILE A CA 1
ATOM 920 C C . ILE A 1 112 ? -12.449 -2.815 2.209 1.00 96.50 112 ILE A C 1
ATOM 922 O O . ILE A 1 112 ? -12.335 -2.388 3.357 1.00 96.50 112 ILE A O 1
ATOM 926 N N . ARG A 1 113 ? -13.591 -2.693 1.522 1.00 95.38 113 ARG A N 1
ATOM 927 C CA . ARG A 1 113 ? -14.779 -2.029 2.083 1.00 95.38 113 ARG A CA 1
ATOM 928 C C . ARG A 1 113 ? -15.293 -2.734 3.338 1.00 95.38 113 ARG A C 1
ATOM 930 O O . ARG A 1 113 ? -15.555 -2.059 4.331 1.00 95.38 113 ARG A O 1
ATOM 937 N N . SER A 1 114 ? -15.377 -4.067 3.323 1.00 96.38 114 SER A N 1
ATOM 938 C CA . SER A 1 114 ? -15.728 -4.869 4.506 1.00 96.38 114 SER A CA 1
ATOM 939 C C . SER A 1 114 ? -14.771 -4.590 5.660 1.00 96.38 114 SER A C 1
ATOM 941 O O . SER A 1 114 ? -15.200 -4.270 6.763 1.00 96.38 114 SER A O 1
ATOM 943 N N . THR A 1 115 ? -13.464 -4.627 5.396 1.00 97.19 115 THR A N 1
ATOM 944 C CA . THR A 1 115 ? -12.433 -4.370 6.404 1.00 97.19 115 THR A CA 1
ATOM 945 C C . THR A 1 115 ? -12.520 -2.949 6.973 1.00 97.19 115 THR A C 1
ATOM 947 O O . THR A 1 115 ? -12.405 -2.778 8.185 1.00 97.19 115 THR A O 1
ATOM 950 N N . CYS A 1 116 ? -12.795 -1.932 6.149 1.00 95.69 116 CYS A N 1
ATOM 951 C CA . CYS A 1 116 ? -13.048 -0.568 6.624 1.00 95.69 116 CYS A CA 1
ATOM 952 C C . CYS A 1 116 ? -14.253 -0.498 7.571 1.00 95.69 116 CYS A C 1
ATOM 954 O O . CYS A 1 116 ? -14.171 0.165 8.605 1.00 95.69 116 CYS A O 1
ATOM 956 N N . HIS A 1 117 ? -15.355 -1.179 7.245 1.00 95.69 117 HIS A N 1
ATOM 957 C CA . HIS A 1 117 ? -16.530 -1.231 8.115 1.00 95.69 117 HIS A CA 1
ATOM 958 C C . HIS A 1 117 ? -16.232 -1.946 9.437 1.00 95.69 117 HIS A C 1
ATOM 960 O O . HIS A 1 117 ? -16.500 -1.382 10.495 1.00 95.69 117 HIS A O 1
ATOM 966 N N . GLU A 1 118 ? -15.591 -3.116 9.397 1.00 96.31 118 GLU A N 1
ATOM 967 C CA . GLU A 1 118 ? -15.189 -3.855 10.602 1.00 96.31 118 GLU A CA 1
ATOM 968 C C . GLU A 1 118 ? -14.291 -3.006 11.520 1.00 96.31 118 GLU A C 1
ATOM 970 O O . GLU A 1 118 ? -14.468 -2.989 12.738 1.00 96.31 118 GLU A O 1
ATOM 975 N N . LEU A 1 119 ? -13.340 -2.255 10.950 1.00 95.88 119 LEU A N 1
ATOM 976 C CA . LEU A 1 119 ? -12.472 -1.352 11.711 1.00 95.88 119 LEU A CA 1
ATOM 977 C C . LEU A 1 119 ? -13.227 -0.146 12.280 1.00 95.88 119 LEU A C 1
ATOM 979 O O . LEU A 1 119 ? -12.940 0.282 13.400 1.00 95.88 119 LEU A O 1
ATOM 983 N N . GLN A 1 120 ? -14.186 0.403 11.532 1.00 94.38 120 GLN A N 1
ATOM 984 C CA . GLN A 1 120 ? -15.027 1.510 11.982 1.00 94.38 120 GLN A CA 1
ATOM 985 C C . GLN A 1 120 ? -15.914 1.100 13.170 1.00 94.38 120 GLN A C 1
ATOM 987 O O . GLN A 1 120 ? -16.077 1.885 14.109 1.00 94.38 120 GLN A O 1
ATOM 992 N N . GLU A 1 121 ? -16.445 -0.124 13.161 1.00 95.50 121 GLU A N 1
ATOM 993 C CA . GLU A 1 121 ? -17.296 -0.674 14.225 1.00 95.50 121 GLU A CA 1
ATOM 994 C C . GLU A 1 121 ? -16.568 -0.839 15.566 1.00 95.50 121 GLU A C 1
ATOM 996 O O . GLU A 1 121 ? -17.195 -0.742 16.622 1.00 95.50 121 GLU A O 1
ATOM 1001 N N . LEU A 1 122 ? -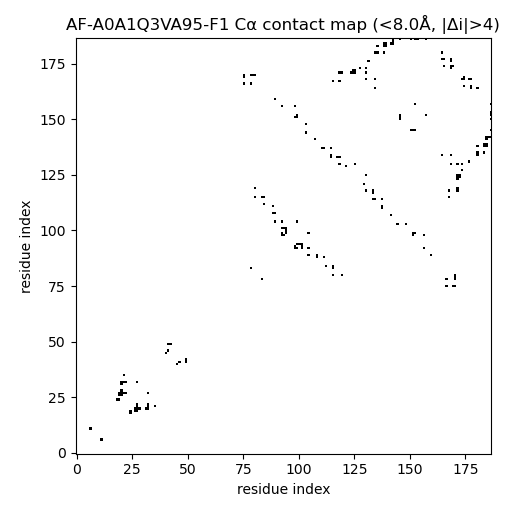15.238 -0.992 15.560 1.00 94.00 122 LEU A N 1
ATOM 1002 C CA . LEU A 1 122 ? -14.444 -1.015 16.795 1.00 94.00 122 LEU A CA 1
ATOM 1003 C C . LEU A 1 122 ? -14.449 0.332 17.548 1.00 94.00 122 LEU A C 1
ATOM 1005 O O . LEU A 1 122 ? -14.025 0.404 18.707 1.00 94.00 122 LEU A O 1
ATOM 1009 N N . GLY A 1 123 ? -14.904 1.410 16.904 1.00 91.06 123 GLY A N 1
ATOM 1010 C CA . GLY A 1 123 ? -15.006 2.742 17.487 1.00 91.06 123 GLY A CA 1
ATOM 1011 C C . GLY A 1 123 ? -13.712 3.571 17.408 1.00 91.06 123 GLY A C 1
ATOM 1012 O O . GLY A 1 123 ? -12.752 3.212 16.730 1.00 91.06 123 GLY A O 1
ATOM 1013 N N . PRO A 1 124 ? -13.659 4.733 18.088 1.00 86.50 124 PRO A N 1
ATOM 1014 C CA . PRO A 1 124 ? -12.630 5.754 17.851 1.00 86.50 124 PRO A CA 1
ATOM 1015 C C . PRO A 1 124 ? -11.245 5.437 18.440 1.00 86.50 124 PRO A C 1
ATOM 1017 O O . PRO A 1 124 ? -10.262 6.083 18.075 1.00 86.50 124 PRO A O 1
ATOM 1020 N N . LYS A 1 125 ? -11.155 4.501 19.391 1.00 88.81 125 LYS A N 1
ATOM 1021 C CA . LYS A 1 125 ? -9.900 4.094 20.050 1.00 88.81 125 LYS A CA 1
ATOM 1022 C C . LYS A 1 125 ? -9.863 2.574 20.230 1.00 88.81 125 LYS A C 1
ATOM 1024 O O . LYS A 1 125 ? -9.956 2.091 21.362 1.00 88.81 125 LYS A O 1
ATOM 1029 N N . PRO A 1 126 ? -9.762 1.821 19.127 1.00 93.56 126 PRO A N 1
ATOM 1030 C CA . PRO A 1 126 ? -9.769 0.370 19.179 1.00 93.56 126 PRO A CA 1
ATOM 1031 C C . PRO A 1 126 ? -8.486 -0.164 19.826 1.00 93.56 126 PRO A C 1
ATOM 1033 O O . PRO A 1 126 ? -7.423 0.469 19.774 1.00 93.56 126 PRO A O 1
ATOM 1036 N N . ARG A 1 127 ? -8.557 -1.355 20.432 1.00 95.06 127 ARG A N 1
ATOM 1037 C CA . ARG A 1 127 ? -7.362 -2.018 20.971 1.00 95.06 127 ARG A CA 1
ATOM 1038 C C . ARG A 1 127 ? -6.471 -2.464 19.813 1.00 95.06 127 ARG A C 1
ATOM 1040 O O . ARG A 1 127 ? -6.961 -2.980 18.811 1.00 95.06 127 ARG A O 1
ATOM 1047 N N . LYS A 1 128 ? -5.148 -2.344 19.981 1.00 94.69 128 LYS A N 1
ATOM 1048 C CA . LYS A 1 128 ? -4.170 -2.742 18.950 1.00 94.69 128 LYS A CA 1
ATOM 1049 C C . LYS A 1 128 ? -4.376 -4.185 18.476 1.00 94.69 128 LYS A C 1
ATOM 1051 O O . LYS A 1 128 ? -4.256 -4.446 17.288 1.00 94.69 128 LYS A O 1
ATOM 1056 N N . ALA A 1 129 ? -4.698 -5.103 19.389 1.00 95.50 129 ALA A N 1
ATOM 1057 C CA . ALA A 1 129 ? -4.912 -6.513 19.066 1.00 95.50 129 ALA A CA 1
ATOM 1058 C C . ALA A 1 129 ? -6.093 -6.738 18.104 1.00 95.50 129 ALA A C 1
ATOM 1060 O O . ALA A 1 129 ? -5.970 -7.540 17.182 1.00 95.50 129 ALA A O 1
ATOM 1061 N N . ASP A 1 130 ? -7.192 -6.000 18.281 1.00 96.56 130 ASP A N 1
ATOM 1062 C CA . ASP A 1 130 ? -8.388 -6.137 17.445 1.00 96.56 130 ASP A CA 1
ATOM 1063 C C . ASP A 1 130 ? -8.127 -5.598 16.034 1.00 96.56 130 ASP A C 1
ATOM 1065 O O . ASP A 1 130 ? -8.400 -6.282 15.050 1.00 96.56 130 ASP A O 1
ATOM 1069 N N . VAL A 1 131 ? -7.492 -4.422 15.935 1.00 96.44 131 VAL A N 1
ATOM 1070 C CA . VAL A 1 131 ? -7.074 -3.838 14.647 1.00 96.44 131 VAL A CA 1
ATOM 1071 C C . VAL A 1 131 ? -6.073 -4.745 13.936 1.00 96.44 131 VAL A C 1
ATOM 1073 O O . VAL A 1 131 ? -6.225 -5.019 12.750 1.00 96.44 131 VAL A O 1
ATOM 1076 N N . ARG A 1 132 ? -5.068 -5.252 14.663 1.00 96.50 132 ARG A N 1
ATOM 1077 C CA . ARG A 1 132 ? -4.060 -6.178 14.130 1.00 96.50 132 ARG A CA 1
ATOM 1078 C C . ARG A 1 132 ? -4.714 -7.410 13.521 1.00 96.50 132 ARG A C 1
ATOM 1080 O O . ARG A 1 132 ? -4.331 -7.802 12.427 1.00 96.50 132 ARG A O 1
ATOM 1087 N N . ARG A 1 133 ? -5.670 -8.019 14.229 1.00 97.38 133 ARG A N 1
ATOM 1088 C CA . ARG A 1 133 ? -6.387 -9.202 13.748 1.00 97.38 133 ARG A CA 1
ATOM 1089 C C . ARG A 1 133 ? -7.093 -8.904 12.426 1.00 97.38 133 ARG A C 1
ATOM 1091 O O . ARG A 1 133 ? -6.857 -9.613 11.461 1.00 97.38 133 ARG A O 1
ATOM 1098 N N . ILE A 1 134 ? -7.873 -7.826 12.368 1.00 97.56 134 ILE A N 1
ATOM 1099 C CA . ILE A 1 134 ? -8.648 -7.457 11.174 1.00 97.56 134 ILE A CA 1
ATOM 1100 C C . ILE A 1 134 ? -7.734 -7.139 9.979 1.00 97.56 134 ILE A C 1
ATOM 1102 O O . ILE A 1 134 ? -7.969 -7.629 8.875 1.00 97.56 134 ILE A O 1
ATOM 1106 N N . LEU A 1 135 ? -6.656 -6.373 10.191 1.00 96.88 135 LEU A N 1
ATOM 1107 C CA . LEU A 1 135 ? -5.683 -6.083 9.132 1.00 96.88 135 LEU A CA 1
ATOM 1108 C C . LEU A 1 135 ? -4.975 -7.352 8.651 1.00 96.88 135 LEU A C 1
ATOM 1110 O O . LEU A 1 135 ? -4.825 -7.551 7.449 1.00 96.88 135 LEU A O 1
ATOM 1114 N N . LYS A 1 136 ? -4.584 -8.240 9.569 1.00 96.62 136 LYS A N 1
ATOM 1115 C CA . LYS A 1 136 ? -3.960 -9.516 9.215 1.00 96.62 136 LYS A CA 1
ATOM 1116 C C . LYS A 1 136 ? -4.910 -10.411 8.422 1.00 96.62 136 LYS A C 1
ATOM 1118 O O . LYS A 1 136 ? -4.500 -10.978 7.417 1.00 96.62 136 LYS A O 1
ATOM 1123 N N . ASP A 1 137 ? -6.172 -10.501 8.831 1.00 97.62 137 ASP A N 1
ATOM 1124 C CA . ASP A 1 137 ? -7.202 -11.261 8.115 1.00 97.62 137 ASP A CA 1
ATOM 1125 C C . ASP A 1 137 ? -7.426 -10.705 6.695 1.00 97.62 137 ASP A C 1
ATOM 1127 O O . ASP A 1 137 ? -7.714 -11.462 5.766 1.00 97.62 137 ASP A O 1
ATOM 1131 N N . CYS A 1 138 ? -7.264 -9.391 6.505 1.00 97.50 138 CYS A N 1
ATOM 1132 C CA . CYS A 1 138 ? -7.279 -8.754 5.190 1.00 97.50 138 CYS A CA 1
ATOM 1133 C C . CYS A 1 138 ? -6.060 -9.147 4.340 1.00 97.50 138 CYS A C 1
ATOM 1135 O O . CYS A 1 138 ? -6.235 -9.624 3.222 1.00 97.50 138 CYS A O 1
ATOM 1137 N N . VAL A 1 139 ? -4.841 -9.045 4.879 1.00 96.75 139 VAL A N 1
ATOM 1138 C CA . VAL A 1 139 ? -3.613 -9.434 4.156 1.00 96.75 139 VAL A CA 1
ATOM 1139 C C . VAL A 1 139 ? -3.636 -10.913 3.766 1.00 96.75 139 VAL A C 1
ATOM 1141 O O . VAL A 1 139 ? -3.392 -11.252 2.614 1.00 96.75 139 VAL A O 1
ATOM 1144 N N . LEU A 1 140 ? -4.024 -11.800 4.687 1.00 96.75 140 LEU A N 1
ATOM 1145 C CA . LEU A 1 140 ? -4.136 -13.236 4.409 1.00 96.75 140 LEU A CA 1
ATOM 1146 C C . LEU A 1 140 ? -5.210 -13.562 3.365 1.00 96.75 140 LEU A C 1
ATOM 1148 O O . LEU A 1 140 ? -5.150 -14.612 2.724 1.00 96.75 140 LEU A O 1
ATOM 1152 N N . TRP A 1 141 ? -6.219 -12.703 3.211 1.00 97.94 141 TRP A N 1
ATOM 1153 C CA . TRP A 1 141 ? -7.164 -12.826 2.110 1.00 97.94 141 TRP A CA 1
ATOM 1154 C C . TRP A 1 141 ? -6.497 -12.499 0.772 1.00 97.94 141 TRP A C 1
ATOM 1156 O O . TRP A 1 141 ? -6.680 -13.277 -0.158 1.00 97.94 141 TRP A O 1
ATOM 1166 N N . PHE A 1 142 ? -5.685 -11.437 0.694 1.00 96.62 142 PHE A N 1
ATOM 1167 C CA . PHE A 1 142 ? -4.943 -11.096 -0.525 1.00 96.62 142 PHE A CA 1
ATOM 1168 C C . PHE A 1 142 ? -3.941 -12.182 -0.913 1.00 96.62 142 PHE A C 1
ATOM 1170 O O . PHE A 1 142 ? -3.953 -12.584 -2.067 1.00 96.62 142 PHE A O 1
ATOM 1177 N N . ASN A 1 143 ? -3.162 -12.727 0.032 1.00 95.06 143 ASN A N 1
ATOM 1178 C CA . ASN A 1 143 ? -2.207 -13.806 -0.269 1.00 95.06 143 ASN A CA 1
ATOM 1179 C C . ASN A 1 143 ? -2.905 -15.008 -0.924 1.00 95.06 143 ASN A C 1
ATOM 1181 O O . ASN A 1 143 ? -2.447 -15.526 -1.934 1.00 95.06 143 ASN A O 1
ATOM 1185 N N . ARG A 1 144 ? -4.046 -15.435 -0.367 1.00 96.31 144 ARG A N 1
ATOM 1186 C CA . ARG A 1 144 ? -4.822 -16.550 -0.927 1.00 96.31 144 ARG A CA 1
ATOM 1187 C C . ARG A 1 144 ? -5.452 -16.195 -2.271 1.00 96.31 144 ARG A C 1
ATOM 1189 O O . ARG A 1 144 ? -5.411 -17.009 -3.182 1.00 96.31 144 ARG A O 1
ATOM 1196 N N . ALA A 1 145 ? -6.072 -15.021 -2.380 1.00 94.50 145 ALA A N 1
ATOM 1197 C CA . ALA A 1 145 ? -6.738 -14.610 -3.610 1.00 94.50 145 ALA A CA 1
ATOM 1198 C C . ALA A 1 145 ? -5.740 -14.479 -4.769 1.00 94.50 145 ALA A C 1
ATOM 1200 O O . ALA A 1 145 ? -6.083 -14.793 -5.906 1.00 94.50 145 ALA A O 1
ATOM 1201 N N . ASP A 1 146 ? -4.525 -14.012 -4.481 1.00 93.88 146 ASP A N 1
ATOM 1202 C CA . ASP A 1 146 ? -3.446 -13.883 -5.454 1.00 93.88 146 ASP A CA 1
ATOM 1203 C C . ASP A 1 146 ? -2.923 -15.247 -5.918 1.00 93.88 146 ASP A C 1
ATOM 1205 O O . ASP A 1 146 ? -2.851 -15.498 -7.122 1.0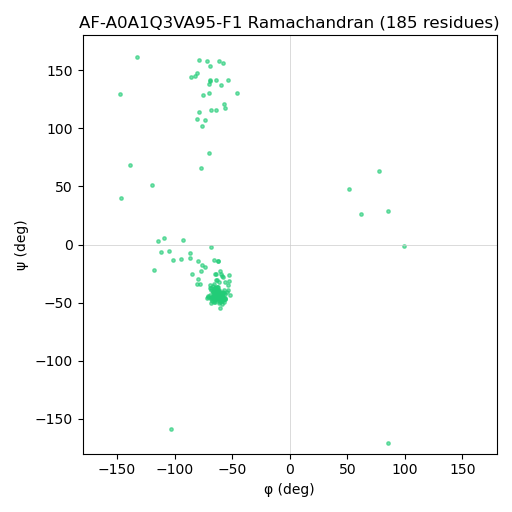0 93.88 146 ASP A O 1
ATOM 1209 N N . ASP A 1 147 ? -2.672 -16.166 -4.980 1.00 93.50 147 ASP A N 1
ATOM 1210 C CA . ASP A 1 147 ? -2.279 -17.550 -5.282 1.00 93.50 147 ASP A CA 1
ATOM 1211 C C . ASP A 1 147 ? -3.341 -18.262 -6.144 1.00 93.50 147 ASP A C 1
ATOM 1213 O O . ASP A 1 147 ? -3.029 -18.855 -7.177 1.00 93.50 147 ASP A O 1
ATOM 1217 N N . GLU A 1 148 ? -4.625 -18.112 -5.800 1.00 92.44 148 GLU A N 1
ATOM 1218 C CA . GLU A 1 148 ? -5.751 -18.653 -6.577 1.00 92.44 148 GLU A CA 1
ATOM 1219 C C . GLU A 1 148 ? -5.877 -18.030 -7.979 1.00 92.44 148 GLU A C 1
ATOM 1221 O O . GLU A 1 148 ? -6.349 -18.687 -8.913 1.00 92.44 148 GLU A O 1
ATOM 1226 N N . ALA A 1 149 ? -5.468 -16.771 -8.141 1.00 87.56 149 ALA A N 1
ATOM 1227 C CA . ALA A 1 149 ? -5.489 -16.060 -9.416 1.00 87.56 149 ALA A CA 1
ATOM 1228 C C . ALA A 1 149 ? -4.223 -16.292 -10.264 1.00 87.56 149 ALA A C 1
ATOM 1230 O O . ALA A 1 149 ? -4.203 -15.898 -11.432 1.00 87.56 149 ALA A O 1
ATOM 1231 N N . GLY A 1 150 ? -3.209 -16.968 -9.714 1.00 88.44 150 GLY A N 1
ATOM 1232 C CA . GLY A 1 150 ? -1.954 -17.279 -10.393 1.00 88.44 150 GLY A CA 1
ATOM 1233 C C . GLY A 1 150 ? -0.896 -16.175 -10.320 1.00 88.44 150 GLY A C 1
ATOM 1234 O O . GLY A 1 150 ? -0.085 -16.085 -11.240 1.00 88.44 150 GLY A O 1
ATOM 1235 N N . GLY A 1 151 ? -0.899 -15.355 -9.262 1.00 87.44 151 GLY A N 1
ATOM 1236 C CA . GLY A 1 151 ? 0.076 -14.278 -9.050 1.00 87.44 151 GLY A CA 1
ATOM 1237 C C . GLY A 1 151 ? -0.215 -13.052 -9.913 1.00 87.44 151 GLY A C 1
ATOM 1238 O O . GLY A 1 151 ? 0.558 -12.723 -10.808 1.00 87.44 151 GLY A O 1
ATOM 1239 N N . VAL A 1 152 ? -1.366 -12.417 -9.685 1.00 87.81 152 VAL A N 1
ATOM 1240 C CA . VAL A 1 152 ? -1.836 -11.235 -10.433 1.00 87.81 152 VAL A CA 1
ATOM 1241 C C . VAL A 1 152 ? -1.476 -9.915 -9.756 1.00 87.81 152 VAL A C 1
ATOM 1243 O O . VAL A 1 152 ? -1.643 -8.862 -10.367 1.00 87.81 152 VAL A O 1
ATOM 1246 N N . ILE A 1 153 ? -1.041 -9.950 -8.497 1.00 88.75 153 ILE A N 1
ATOM 1247 C CA . ILE A 1 153 ? -0.534 -8.781 -7.787 1.00 88.75 153 ILE A CA 1
ATOM 1248 C C . ILE A 1 153 ? 0.916 -8.552 -8.222 1.00 88.75 153 ILE A C 1
ATOM 1250 O O . ILE A 1 153 ? 1.820 -9.288 -7.832 1.00 88.75 153 ILE A O 1
ATOM 1254 N N . GLU A 1 154 ? 1.144 -7.507 -9.016 1.00 85.94 154 GLU A N 1
ATOM 1255 C CA . GLU A 1 154 ? 2.485 -7.058 -9.380 1.00 85.94 154 GLU A CA 1
ATOM 1256 C C . GLU A 1 154 ? 2.869 -5.800 -8.578 1.00 85.94 154 GLU A C 1
ATOM 1258 O O . GLU A 1 154 ? 2.348 -5.526 -7.496 1.00 85.94 154 GLU A O 1
ATOM 1263 N N . THR A 1 155 ? 3.835 -5.025 -9.080 1.00 86.44 155 THR A N 1
ATOM 1264 C CA . THR A 1 155 ? 4.374 -3.852 -8.376 1.00 86.44 155 THR A CA 1
ATOM 1265 C C . THR A 1 155 ? 3.311 -2.774 -8.135 1.00 86.44 155 THR A C 1
ATOM 1267 O O . THR A 1 155 ? 3.246 -2.241 -7.029 1.00 86.44 155 THR A O 1
ATOM 1270 N N . GLU A 1 156 ? 2.477 -2.452 -9.133 1.00 86.62 156 GLU A N 1
ATOM 1271 C CA . GLU A 1 156 ? 1.491 -1.364 -9.009 1.00 86.62 156 GLU A CA 1
ATOM 1272 C C . GLU A 1 156 ? 0.355 -1.744 -8.049 1.00 86.62 156 GLU A C 1
ATOM 1274 O O . GLU A 1 156 ? 0.001 -0.971 -7.158 1.00 86.62 156 GLU A O 1
ATOM 1279 N N . GLU A 1 157 ? -0.172 -2.963 -8.164 1.00 89.56 157 GLU A N 1
ATOM 1280 C CA . GLU A 1 157 ? -1.219 -3.483 -7.284 1.00 89.56 157 GLU A CA 1
ATOM 1281 C C . GLU A 1 157 ? -0.714 -3.585 -5.849 1.00 89.56 157 GLU A C 1
ATOM 1283 O O . GLU A 1 157 ? -1.424 -3.231 -4.905 1.00 89.56 157 GLU A O 1
ATOM 1288 N N . ARG A 1 158 ? 0.535 -4.034 -5.681 1.00 90.50 158 ARG A N 1
ATOM 1289 C CA . ARG A 1 158 ? 1.175 -4.124 -4.375 1.00 90.50 158 ARG A CA 1
ATOM 1290 C C . ARG A 1 158 ? 1.237 -2.763 -3.693 1.00 90.50 158 ARG A C 1
ATOM 1292 O O . ARG A 1 158 ? 0.906 -2.658 -2.510 1.00 90.50 158 ARG A O 1
ATOM 1299 N N . GLU A 1 159 ? 1.668 -1.735 -4.418 1.00 89.88 159 GLU A N 1
ATOM 1300 C CA . GLU A 1 159 ? 1.739 -0.367 -3.902 1.00 89.88 159 GLU A CA 1
ATOM 1301 C C . GLU A 1 159 ? 0.354 0.155 -3.499 1.00 89.88 159 GLU A C 1
ATOM 1303 O O . GLU A 1 159 ? 0.202 0.681 -2.393 1.00 89.88 159 GLU A O 1
ATOM 1308 N N . ASP A 1 160 ? -0.668 -0.073 -4.328 1.00 91.12 160 ASP A N 1
ATOM 1309 C CA . ASP A 1 160 ? -2.047 0.331 -4.040 1.00 91.12 160 ASP A CA 1
ATOM 1310 C C . ASP A 1 160 ? -2.611 -0.370 -2.784 1.00 91.12 160 ASP A C 1
ATOM 1312 O O . ASP A 1 160 ? -3.224 0.277 -1.925 1.00 91.12 160 ASP A O 1
ATOM 1316 N N . ILE A 1 161 ? -2.391 -1.685 -2.631 1.00 93.06 161 ILE A N 1
ATOM 1317 C CA . ILE A 1 161 ? -2.843 -2.448 -1.452 1.00 93.06 161 ILE A CA 1
ATOM 1318 C C . ILE A 1 161 ? -2.109 -1.974 -0.189 1.00 93.06 161 ILE A C 1
ATOM 1320 O O . ILE A 1 161 ? -2.724 -1.799 0.866 1.00 93.06 161 ILE A O 1
ATOM 1324 N N . CYS A 1 162 ? -0.798 -1.739 -0.267 1.00 91.62 162 CYS A N 1
ATOM 1325 C CA . CYS A 1 162 ? -0.025 -1.270 0.884 1.00 91.62 162 CYS A CA 1
ATOM 1326 C C . CYS A 1 162 ? -0.464 0.131 1.325 1.00 91.62 162 CYS A C 1
ATOM 1328 O O . CYS A 1 162 ? -0.649 0.360 2.523 1.00 91.62 162 CYS A O 1
ATOM 1330 N N . ALA A 1 163 ? -0.695 1.038 0.372 1.00 90.69 163 ALA A N 1
ATOM 1331 C CA . ALA A 1 163 ? -1.165 2.388 0.660 1.00 90.69 163 ALA A CA 1
ATOM 1332 C C . ALA A 1 163 ? -2.495 2.363 1.425 1.00 90.69 163 ALA A C 1
ATOM 1334 O O . ALA A 1 163 ? -2.627 3.003 2.469 1.00 90.69 163 ALA A O 1
ATOM 1335 N N . ILE A 1 164 ? -3.471 1.565 0.976 1.00 93.75 164 ILE A N 1
ATOM 1336 C CA . ILE A 1 164 ? -4.772 1.526 1.652 1.00 93.75 164 ILE A CA 1
ATOM 1337 C C . ILE A 1 164 ? -4.701 0.867 3.038 1.00 93.75 164 ILE A C 1
ATOM 1339 O O . ILE A 1 164 ? -5.373 1.317 3.966 1.00 93.75 164 ILE A O 1
ATOM 1343 N N . LEU A 1 165 ? -3.859 -0.156 3.227 1.00 94.44 165 LEU A N 1
ATOM 1344 C CA . LEU A 1 165 ? -3.646 -0.777 4.541 1.00 94.44 165 LEU A CA 1
ATOM 1345 C C . LEU A 1 165 ? -2.976 0.187 5.530 1.00 94.44 165 LEU A C 1
ATOM 1347 O O . LEU A 1 165 ? -3.346 0.221 6.709 1.00 94.44 165 LEU A O 1
ATOM 1351 N N . GLU A 1 166 ? -2.033 1.005 5.061 1.00 92.94 166 GLU A N 1
ATOM 1352 C CA . GLU A 1 166 ? -1.434 2.066 5.867 1.00 92.94 166 GLU A CA 1
ATOM 1353 C C . GLU A 1 166 ? -2.468 3.128 6.255 1.00 92.94 166 GLU A C 1
ATOM 1355 O O . GLU A 1 166 ? -2.558 3.507 7.429 1.00 92.94 166 GLU A O 1
ATOM 1360 N N . GLU A 1 167 ? -3.291 3.568 5.302 1.00 94.19 167 GLU A N 1
ATOM 1361 C CA . GLU A 1 167 ? -4.382 4.505 5.553 1.00 94.19 167 GLU A CA 1
ATOM 1362 C C . GLU A 1 167 ? -5.357 3.963 6.614 1.00 94.19 167 GLU A C 1
ATOM 1364 O O . GLU A 1 167 ? -5.670 4.664 7.584 1.00 94.19 167 GLU A O 1
ATOM 1369 N N . MET A 1 168 ? -5.767 2.693 6.515 1.00 94.88 168 MET A N 1
ATOM 1370 C CA . MET A 1 168 ? -6.607 2.034 7.523 1.00 94.88 168 MET A CA 1
ATOM 1371 C C . MET A 1 168 ? -5.943 2.008 8.906 1.00 94.88 168 MET A C 1
ATOM 1373 O O . MET A 1 168 ? -6.568 2.380 9.907 1.00 94.88 168 MET A O 1
ATOM 1377 N N . ALA A 1 169 ? -4.671 1.605 8.988 1.00 93.25 169 ALA A N 1
ATOM 1378 C CA . ALA A 1 169 ? -3.924 1.570 10.245 1.00 93.25 169 ALA A CA 1
ATOM 1379 C C . ALA A 1 169 ? -3.783 2.971 10.865 1.00 93.25 169 ALA A C 1
ATOM 1381 O O . ALA A 1 169 ? -3.871 3.136 12.090 1.00 93.25 169 ALA A O 1
ATOM 1382 N N . PHE A 1 170 ? -3.605 3.998 10.031 1.00 92.62 170 PHE A N 1
ATOM 1383 C CA . PHE A 1 170 ? -3.527 5.387 10.463 1.00 92.62 170 PHE A CA 1
ATOM 1384 C C . PHE A 1 170 ? -4.857 5.878 11.041 1.00 92.62 170 PHE A C 1
ATOM 1386 O O . PHE A 1 170 ? -4.873 6.447 12.142 1.00 92.62 170 PHE A O 1
ATOM 1393 N N . VAL A 1 171 ? -5.972 5.662 10.334 1.00 92.94 171 VAL A N 1
ATOM 1394 C CA . VAL A 1 171 ? -7.302 6.103 10.784 1.00 92.94 171 VAL A CA 1
ATOM 1395 C C . VAL A 1 171 ? -7.711 5.366 12.063 1.00 92.94 171 VAL A C 1
ATOM 1397 O O . VAL A 1 171 ? -8.196 6.006 12.999 1.00 92.94 171 VAL A O 1
ATOM 1400 N N . ALA A 1 172 ? -7.373 4.077 12.183 1.00 93.00 172 ALA A N 1
ATOM 1401 C CA . ALA A 1 172 ? -7.534 3.280 13.404 1.00 93.00 172 ALA A CA 1
ATOM 1402 C C . ALA A 1 172 ? -6.605 3.698 14.568 1.00 93.00 172 ALA A C 1
ATOM 1404 O O . ALA A 1 172 ? -6.682 3.126 15.656 1.00 93.00 172 ALA A O 1
ATOM 1405 N N . LYS A 1 173 ? -5.724 4.691 14.367 1.00 91.56 173 LYS A N 1
ATOM 1406 C CA . LYS A 1 173 ? -4.725 5.185 15.336 1.00 91.56 173 LYS A CA 1
ATOM 1407 C C . LYS A 1 173 ? -3.681 4.141 15.756 1.00 91.56 173 LYS A C 1
ATOM 1409 O O . LYS A 1 173 ? -3.088 4.267 16.824 1.00 91.56 173 LYS A O 1
ATOM 1414 N N . GLN A 1 174 ? -3.401 3.155 14.906 1.00 92.56 174 GLN A N 1
ATOM 1415 C CA . GLN A 1 174 ? -2.462 2.060 15.167 1.00 92.56 174 GLN A CA 1
ATOM 1416 C C . GLN A 1 174 ? -1.300 2.035 14.158 1.00 92.56 174 GLN A C 1
ATOM 1418 O O . GLN A 1 174 ? -0.972 0.991 13.606 1.00 92.56 174 GLN A O 1
ATOM 1423 N N . LYS A 1 175 ? -0.621 3.174 13.950 1.00 87.38 175 LYS A N 1
ATOM 1424 C CA . LYS A 1 175 ? 0.466 3.334 12.952 1.00 87.38 175 LYS A CA 1
ATOM 1425 C C . LYS A 1 175 ? 1.587 2.292 13.049 1.00 87.38 175 LYS A C 1
ATOM 1427 O O . LYS A 1 175 ? 2.160 1.917 12.042 1.00 87.38 175 LYS A O 1
ATOM 1432 N N . SER A 1 176 ? 1.873 1.790 14.252 1.00 89.56 176 SER A N 1
ATOM 1433 C CA . SER A 1 176 ? 2.880 0.733 14.447 1.00 89.56 176 SER A CA 1
ATOM 1434 C C . SER A 1 176 ? 2.554 -0.591 13.740 1.00 89.56 176 SER A C 1
ATOM 1436 O O . SER A 1 176 ? 3.413 -1.454 13.673 1.00 89.56 176 SER A O 1
ATOM 1438 N N . LEU A 1 177 ? 1.315 -0.787 13.268 1.00 91.62 177 LEU A N 1
ATOM 1439 C CA . LEU A 1 177 ? 0.920 -1.994 12.539 1.00 91.62 177 LEU A CA 1
ATOM 1440 C C . LEU A 1 177 ? 1.349 -1.975 11.069 1.00 91.62 177 LEU A C 1
ATOM 1442 O O . LEU A 1 177 ? 1.334 -3.029 10.451 1.00 91.62 177 LEU A O 1
ATOM 1446 N N . VAL A 1 178 ? 1.745 -0.822 10.523 1.00 88.00 178 VAL A N 1
ATOM 1447 C CA . VAL A 1 178 ? 2.169 -0.696 9.117 1.00 88.00 178 VAL A CA 1
ATOM 1448 C C . VAL A 1 178 ? 3.399 -1.565 8.844 1.00 88.00 178 VAL A C 1
ATOM 1450 O O . VAL A 1 178 ? 3.409 -2.338 7.897 1.00 88.00 178 VAL A O 1
ATOM 1453 N N . GLU A 1 179 ? 4.387 -1.530 9.740 1.00 86.62 179 GLU A N 1
ATOM 1454 C CA . GLU A 1 179 ? 5.579 -2.388 9.652 1.00 86.62 179 GLU A CA 1
ATOM 1455 C C . GLU A 1 179 ? 5.235 -3.881 9.774 1.00 86.62 179 GLU A C 1
ATOM 1457 O O . GLU A 1 179 ? 5.906 -4.729 9.197 1.00 86.62 179 GLU A O 1
ATOM 1462 N N . GLU A 1 180 ? 4.180 -4.220 10.521 1.00 89.25 180 GLU A N 1
ATOM 1463 C CA . GLU A 1 180 ? 3.759 -5.610 10.706 1.00 89.25 180 GLU A CA 1
ATOM 1464 C C . GLU A 1 180 ? 3.002 -6.151 9.484 1.00 89.25 180 GLU A C 1
ATOM 1466 O O . GLU A 1 180 ? 3.152 -7.325 9.155 1.00 89.25 180 GLU A O 1
ATOM 1471 N N . VAL A 1 181 ? 2.228 -5.304 8.793 1.00 88.38 181 VAL A N 1
ATOM 1472 C CA . VAL A 1 181 ? 1.539 -5.646 7.535 1.00 88.38 181 VAL A CA 1
ATOM 1473 C C . VAL A 1 181 ? 2.536 -6.143 6.490 1.00 88.38 181 VAL A C 1
ATOM 1475 O O . VAL A 1 181 ? 2.300 -7.170 5.854 1.00 88.38 181 VAL A O 1
ATOM 1478 N N . ASP A 1 182 ? 3.684 -5.476 6.389 1.00 85.25 182 ASP A N 1
ATOM 1479 C CA . ASP A 1 182 ? 4.777 -5.849 5.490 1.00 85.25 182 ASP A CA 1
ATOM 1480 C C . ASP A 1 182 ? 5.338 -7.254 5.754 1.00 85.25 182 ASP A C 1
ATOM 1482 O O . ASP A 1 182 ? 5.871 -7.877 4.839 1.00 85.25 182 ASP A O 1
ATOM 1486 N N . MET A 1 183 ? 5.203 -7.770 6.979 1.00 90.31 183 MET A N 1
ATOM 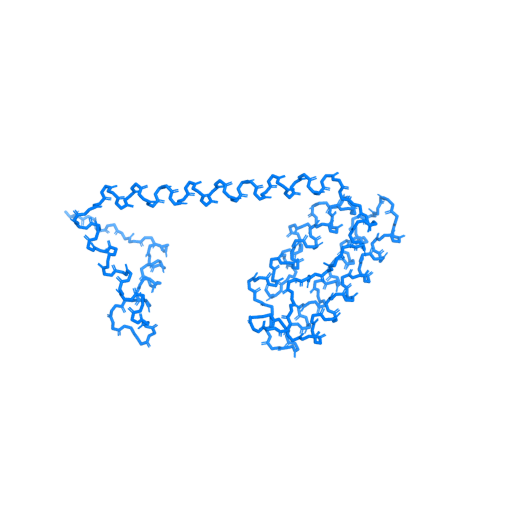1487 C CA . MET A 1 183 ? 5.667 -9.108 7.358 1.00 90.31 183 MET A CA 1
ATOM 1488 C C . MET A 1 183 ? 4.643 -10.217 7.086 1.00 90.31 183 MET A C 1
ATOM 1490 O O . MET A 1 183 ? 4.974 -11.390 7.251 1.00 90.31 183 MET A O 1
ATOM 1494 N N . TRP A 1 184 ? 3.389 -9.878 6.776 1.00 91.38 184 TRP A N 1
ATOM 1495 C CA . TRP A 1 184 ? 2.318 -10.863 6.574 1.00 91.38 184 TRP A CA 1
ATOM 1496 C C . TRP A 1 184 ? 2.004 -11.131 5.102 1.00 91.38 184 TRP A C 1
ATOM 1498 O O . TRP A 1 184 ? 1.266 -12.074 4.824 1.00 91.38 184 TRP A O 1
ATOM 1508 N N . ARG A 1 185 ? 2.493 -10.296 4.179 1.00 86.62 185 ARG A N 1
ATOM 1509 C CA . ARG A 1 185 ? 2.250 -10.451 2.739 1.00 86.62 185 ARG A CA 1
ATOM 1510 C C . ARG A 1 185 ? 3.209 -11.466 2.117 1.00 86.62 185 ARG A C 1
ATOM 1512 O O . ARG A 1 185 ? 4.378 -11.508 2.493 1.00 86.62 185 ARG A O 1
ATOM 1519 N N . ASP A 1 186 ? 2.701 -12.207 1.139 1.00 87.12 186 ASP A N 1
ATOM 1520 C CA . ASP A 1 186 ? 3.480 -13.160 0.333 1.00 87.12 186 ASP A CA 1
ATOM 1521 C C . ASP A 1 186 ? 3.631 -12.716 -1.142 1.00 87.12 186 ASP A C 1
ATOM 1523 O O . ASP A 1 186 ? 4.375 -13.347 -1.891 1.00 87.12 186 ASP A O 1
ATOM 1527 N N . TRP A 1 187 ? 2.954 -11.625 -1.528 1.00 80.38 187 TRP A N 1
ATOM 1528 C CA . TRP A 1 187 ? 2.981 -10.954 -2.838 1.00 80.38 187 TRP A CA 1
ATOM 1529 C C . TRP A 1 187 ? 3.897 -9.719 -2.851 1.00 80.38 187 TRP A C 1
ATOM 1531 O O . TRP A 1 187 ? 4.076 -9.067 -1.788 1.00 80.38 187 TRP A O 1
#

Sequence (187 aa):
MIGVDQPSRHELMEAEKNFAHAVGSRTASTRFINYAAEGEWRWANDRTAFEDEMRQKKEKEDAVRKAAEERYKNRLSKLTWQQLLSEPVFERWSPSPPFPPEKFAAAAREKIRSTCHELQELGPKPRKADVRRILKDCVLWFNRADDEAGGVIETEEREDICAILEEMAFVAKQKSLVEEVDMWRDW

pLDDT: mean 81.86, std 15.8, range [36.41, 97.94]

Secondary structure (DSSP, 8-state):
----PPPPHHHHHHHHHHHHTSTT-TT--HHHHHHHHHHHHHHHH-HHHHHHHHHHHHHHHHHHHHHHHHHHHHHHHH--HHHHHHS-TTTT--SSTTSPPHHHHHHHHHHHHHHHHHHHHT-SS--HHHHHHHHHHHHHHHHHHHHHHTS---HHHHHHHHHHHHHHHHHTT-GGGHHHHTTT---

Mean predicted aligned error: 11.67 Å

Solvent-accessible surface area (backbone atoms only — not comparable to full-atom values): 10787 Å² total; per-residue (Å²): 135,83,80,76,79,74,77,48,76,65,57,50,52,50,50,52,56,51,49,53,40,28,88,87,35,98,73,38,49,72,72,50,36,50,53,52,54,50,49,52,48,34,57,75,76,38,41,68,62,51,53,51,51,52,50,52,51,49,53,50,51,52,51,52,50,51,54,48,53,53,52,48,54,56,48,59,76,71,53,43,71,68,55,65,72,69,50,76,66,69,70,83,56,44,83,48,87,90,40,44,59,59,70,56,46,53,52,50,41,51,52,52,53,53,50,53,51,60,55,55,72,57,46,94,76,46,57,67,70,60,56,50,49,55,54,47,58,49,40,52,46,51,43,50,54,27,61,76,65,69,63,54,60,50,74,69,54,47,51,55,52,49,52,52,52,40,52,51,29,47,60,54,71,38,58,81,48,47,71,52,53,69,73,61,52,82,114